Protein AF-A0A956DCP2-F1 (afdb_monomer_lite)

Radius of gyration: 38.64 Å; chains: 1; bounding box: 146×74×76 Å

pLDDT: mean 70.71, std 23.48, range [37.16, 98.81]

Foldseek 3Di:
DDDDDDDPPPPPDPDVVNVVVVVVVVVLLVVLQVQLVVLQVVLVVCVVVLVLVSSLVSLVSSCVSPVDLVSLQSSLVSCVSVLVLQVSLVSLVVSCVRVVPDPCNVVSVVSSVVSVVSVVVVVVVPPDDPDPDPDPPPPDDPDDDDDDDDDDDPPVLVVLVVVLVCVVVVVPPPPPVVPPPPPDDPPDDDPPVVVVVVVVVPPPPPPPPVVVVVSVVSVVVSVVVCVVVVPDDDPPDPPPPPPDDDDDDDDDDD

Structure (mmCIF, N/CA/C/O backbone):
data_AF-A0A956DCP2-F1
#
_entry.id   AF-A0A956DCP2-F1
#
loop_
_atom_site.group_PDB
_atom_site.id
_atom_site.type_symbol
_atom_site.label_atom_id
_atom_site.label_alt_id
_atom_site.label_comp_id
_atom_site.label_asym_id
_atom_site.label_entity_id
_atom_site.label_seq_id
_atom_site.pdbx_PDB_ins_code
_atom_site.Cartn_x
_atom_site.Cartn_y
_atom_site.Cartn_z
_atom_site.occupancy
_atom_site.B_iso_or_equiv
_atom_site.auth_seq_id
_atom_site.auth_comp_id
_atom_site.auth_asym_id
_atom_site.auth_atom_id
_atom_site.pdbx_PDB_model_num
ATOM 1 N N . MET A 1 1 ? -73.818 11.115 31.599 1.00 43.38 1 MET A N 1
ATOM 2 C CA . MET A 1 1 ? -73.212 9.948 30.924 1.00 43.38 1 MET A CA 1
ATOM 3 C C . MET A 1 1 ? -71.799 10.330 30.529 1.00 43.38 1 MET A C 1
ATOM 5 O O . MET A 1 1 ? -71.628 11.242 29.736 1.00 43.38 1 MET A O 1
ATOM 9 N N . VAL A 1 2 ? -70.821 9.724 31.197 1.00 41.09 2 VAL A N 1
ATOM 10 C CA . VAL A 1 2 ? -69.380 9.984 31.070 1.00 41.09 2 VAL A CA 1
ATOM 11 C C . VAL A 1 2 ? -68.849 9.124 29.921 1.00 41.09 2 VAL A C 1
ATOM 13 O O . VAL A 1 2 ? -69.057 7.915 29.946 1.00 41.09 2 VAL A O 1
ATOM 16 N N . ALA A 1 3 ? -68.209 9.725 28.916 1.00 47.22 3 ALA A N 1
ATOM 17 C CA . ALA A 1 3 ? -67.524 9.005 27.843 1.00 47.22 3 ALA A CA 1
ATOM 18 C C . ALA A 1 3 ? -66.013 9.228 27.991 1.00 47.22 3 ALA A C 1
ATOM 20 O O . ALA A 1 3 ? -65.504 10.330 27.798 1.00 47.22 3 ALA A O 1
ATOM 21 N N . THR A 1 4 ? -65.336 8.172 28.429 1.00 54.69 4 THR A N 1
ATOM 22 C CA . THR A 1 4 ? -63.934 8.137 28.848 1.00 54.69 4 THR A CA 1
ATOM 23 C C . THR A 1 4 ? -63.003 7.972 27.644 1.00 54.69 4 THR A C 1
ATOM 25 O O . THR A 1 4 ? -63.147 7.033 26.865 1.00 54.69 4 THR A O 1
ATOM 28 N N . LEU A 1 5 ? -62.027 8.877 27.530 1.00 53.38 5 LEU A N 1
ATOM 29 C CA . LEU A 1 5 ? -60.843 8.777 26.674 1.00 53.38 5 LEU A CA 1
ATOM 30 C C . LEU A 1 5 ? -60.008 7.536 27.038 1.00 53.38 5 LEU A C 1
ATOM 32 O O . LEU A 1 5 ? -59.552 7.418 28.173 1.00 53.38 5 LEU A O 1
ATOM 36 N N . LEU A 1 6 ? -59.732 6.665 26.066 1.00 51.03 6 LEU A N 1
ATOM 37 C CA . LEU A 1 6 ? -58.681 5.648 26.159 1.00 51.03 6 LEU A CA 1
ATOM 38 C C . LEU A 1 6 ? -57.593 5.978 25.136 1.00 51.03 6 LEU A C 1
ATOM 40 O O . LEU A 1 6 ? -57.681 5.634 23.960 1.00 51.03 6 LEU A O 1
ATOM 44 N N . ALA A 1 7 ? -56.573 6.693 25.609 1.00 55.09 7 ALA A N 1
ATOM 45 C CA . ALA A 1 7 ? -55.321 6.895 24.900 1.00 55.09 7 ALA A CA 1
ATOM 46 C C . ALA A 1 7 ? -54.522 5.583 24.928 1.00 55.09 7 ALA A C 1
ATOM 48 O O . ALA A 1 7 ? -54.056 5.142 25.979 1.00 55.09 7 ALA A O 1
ATOM 49 N N . PHE A 1 8 ? -54.392 4.943 23.769 1.00 54.03 8 PHE A N 1
ATOM 50 C CA . PHE A 1 8 ? -53.616 3.721 23.594 1.00 54.03 8 PHE A CA 1
ATOM 51 C C . PHE A 1 8 ? -52.140 4.093 23.377 1.00 54.03 8 PHE A C 1
ATOM 53 O O . PHE A 1 8 ? -51.671 4.232 22.249 1.00 54.03 8 PHE A O 1
ATOM 60 N N . CYS A 1 9 ? -51.406 4.317 24.469 1.00 50.06 9 CYS A N 1
ATOM 61 C CA . CYS A 1 9 ? -49.950 4.446 24.431 1.00 50.06 9 CYS A CA 1
ATOM 62 C C . CYS A 1 9 ? -49.331 3.058 24.222 1.00 50.06 9 CYS A C 1
ATOM 64 O O . CYS A 1 9 ? -49.138 2.308 25.179 1.00 50.06 9 CYS A O 1
ATOM 66 N N . VAL A 1 10 ? -49.000 2.713 22.975 1.00 56.91 10 VAL A N 1
ATOM 67 C CA . VAL A 1 10 ? -48.126 1.570 22.676 1.00 56.91 10 VAL A CA 1
ATOM 68 C C . VAL A 1 10 ? -46.714 1.939 23.127 1.00 56.91 10 VAL A C 1
ATOM 70 O O . VAL A 1 10 ? -45.929 2.520 22.382 1.00 56.91 10 VAL A O 1
ATOM 73 N N . LEU A 1 11 ? -46.397 1.635 24.385 1.00 56.88 11 LEU A N 1
ATOM 74 C CA . LEU A 1 11 ? -45.024 1.583 24.872 1.00 56.88 11 LEU A CA 1
ATOM 75 C C . LEU A 1 11 ? -44.324 0.440 24.131 1.00 56.88 11 LEU A C 1
ATOM 77 O O . LEU A 1 11 ? -44.416 -0.719 24.532 1.00 56.88 11 LEU A O 1
ATOM 81 N N . VAL A 1 12 ? -43.638 0.762 23.032 1.00 62.94 12 VAL A N 1
ATOM 82 C CA . VAL A 1 12 ? -42.639 -0.124 22.422 1.00 62.94 12 VAL A CA 1
ATOM 83 C C . VAL A 1 12 ? -41.507 -0.267 23.441 1.00 62.94 12 VAL A C 1
ATOM 85 O O . VAL A 1 12 ? -40.564 0.520 23.481 1.00 62.94 12 VAL A O 1
ATOM 88 N N . GLY A 1 13 ? -41.668 -1.219 24.358 1.00 60.03 13 GLY A N 1
ATOM 89 C CA . GLY A 1 13 ? -40.702 -1.528 25.398 1.00 60.03 13 GLY A CA 1
ATOM 90 C C . GLY A 1 13 ? -39.481 -2.190 24.782 1.00 60.03 13 GLY A C 1
ATOM 91 O O . GLY A 1 13 ? -39.461 -3.405 24.612 1.00 60.03 13 GLY A O 1
ATOM 92 N N . ILE A 1 14 ? -38.454 -1.400 24.459 1.00 67.81 14 ILE A N 1
ATOM 93 C CA . ILE A 1 14 ? -37.116 -1.938 24.198 1.00 67.81 14 ILE A CA 1
ATOM 94 C C . ILE A 1 14 ? -36.716 -2.703 25.459 1.00 67.81 14 ILE A C 1
ATOM 96 O O . ILE A 1 14 ? -36.575 -2.115 26.535 1.00 67.81 14 ILE A O 1
ATOM 100 N N . SER A 1 15 ? -36.583 -4.022 25.343 1.00 80.25 15 SER A N 1
ATOM 101 C CA . SER A 1 15 ? -36.273 -4.864 26.495 1.00 80.25 15 SER A CA 1
ATOM 102 C C . SER A 1 15 ? -34.905 -4.456 27.065 1.00 80.25 15 SER A C 1
ATOM 104 O O . SER A 1 15 ? -33.975 -4.213 26.290 1.00 80.25 15 SER A O 1
ATOM 106 N N . PRO A 1 16 ? -34.705 -4.408 28.397 1.00 82.75 16 PRO A N 1
ATOM 107 C CA . PRO A 1 16 ? -33.417 -4.031 28.995 1.00 82.75 16 PRO A CA 1
ATOM 108 C C . PRO A 1 16 ? -32.242 -4.892 28.486 1.00 82.75 16 PRO A C 1
ATOM 110 O O . PRO A 1 16 ? -31.120 -4.400 28.360 1.00 82.75 16 PRO A O 1
ATOM 113 N N . ALA A 1 17 ? -32.512 -6.140 28.084 1.00 78.62 17 ALA A N 1
ATOM 114 C CA . ALA A 1 17 ? -31.549 -7.026 27.430 1.00 78.62 17 ALA A CA 1
ATOM 115 C C . ALA A 1 17 ? -31.054 -6.510 26.059 1.00 78.62 17 ALA A C 1
ATOM 117 O O . ALA A 1 17 ? -29.872 -6.645 25.739 1.00 78.62 17 ALA A O 1
ATOM 118 N N . GLU A 1 18 ? -31.916 -5.887 25.250 1.00 81.00 18 GLU A N 1
ATOM 119 C CA . GLU A 1 18 ? -31.545 -5.297 23.955 1.00 81.00 18 GLU A CA 1
ATOM 120 C C . GLU A 1 18 ? -30.760 -3.997 24.140 1.00 81.00 18 GLU A C 1
ATOM 122 O O . GLU A 1 18 ? -29.766 -3.768 23.449 1.00 81.00 18 GLU A O 1
ATOM 127 N N . ALA A 1 19 ? -31.150 -3.175 25.121 1.00 81.31 19 ALA A N 1
ATOM 128 C CA . ALA A 1 19 ? -30.411 -1.970 25.485 1.00 81.31 19 ALA A CA 1
ATOM 129 C C . ALA A 1 19 ? -28.976 -2.305 25.938 1.00 81.31 19 ALA A C 1
ATOM 131 O O . ALA A 1 19 ? -28.025 -1.626 25.542 1.00 81.31 19 ALA A O 1
ATOM 132 N N . GLN A 1 20 ? -28.801 -3.385 26.706 1.00 82.88 20 GLN A N 1
ATOM 133 C CA . GLN A 1 20 ? -27.491 -3.855 27.156 1.00 82.88 20 GLN A CA 1
ATOM 134 C C . GLN A 1 20 ? -26.654 -4.452 26.011 1.00 82.88 20 GLN A C 1
ATOM 136 O O . GLN A 1 20 ? -25.465 -4.148 25.915 1.00 82.88 20 GLN A O 1
ATOM 141 N N . ARG A 1 21 ? -27.261 -5.225 25.092 1.00 86.12 21 ARG A N 1
ATOM 142 C CA . ARG A 1 21 ? -26.581 -5.731 23.880 1.00 86.12 21 ARG A CA 1
ATOM 143 C C . ARG A 1 21 ? -26.121 -4.602 22.9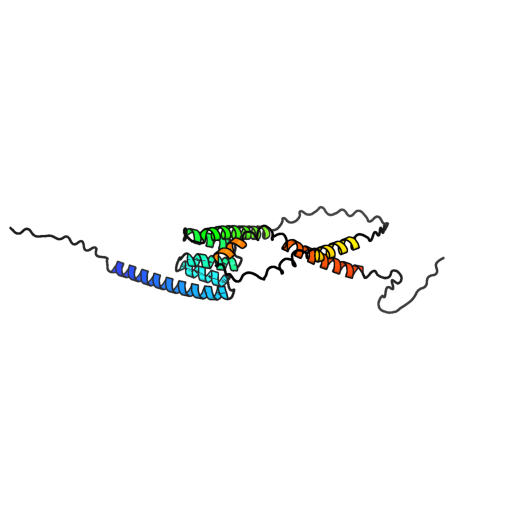58 1.00 86.12 21 ARG A C 1
ATOM 145 O O . ARG A 1 21 ? -24.970 -4.615 22.538 1.00 86.12 21 ARG A O 1
ATOM 152 N N . ARG A 1 22 ? -26.970 -3.598 22.695 1.00 88.25 22 ARG A N 1
ATOM 153 C CA . ARG A 1 22 ? -26.609 -2.425 21.875 1.00 88.25 22 ARG A CA 1
ATOM 154 C C . ARG A 1 22 ? -25.495 -1.595 22.509 1.00 88.25 22 ARG A C 1
ATOM 156 O O . ARG A 1 22 ? -24.597 -1.154 21.802 1.00 88.25 22 ARG A O 1
ATOM 163 N N . ARG A 1 23 ? -25.528 -1.388 23.833 1.00 89.56 23 ARG A N 1
ATOM 164 C CA . ARG A 1 23 ? -24.431 -0.715 24.552 1.00 89.56 23 ARG A CA 1
ATOM 165 C C . ARG A 1 23 ? -23.127 -1.496 24.429 1.00 89.56 23 ARG A C 1
ATOM 167 O O . ARG A 1 23 ? -22.129 -0.898 24.061 1.00 89.56 23 ARG A O 1
ATOM 174 N N . ARG A 1 24 ? -23.154 -2.814 24.657 1.00 89.94 24 ARG A N 1
ATOM 175 C CA . ARG A 1 24 ? -21.974 -3.677 24.515 1.00 89.94 24 ARG A CA 1
ATOM 176 C C . ARG A 1 24 ? -21.416 -3.656 23.091 1.00 89.94 24 ARG A C 1
ATOM 178 O O . ARG A 1 24 ? -20.216 -3.498 22.947 1.00 89.94 24 ARG A O 1
ATOM 185 N N . GLY A 1 25 ? -22.273 -3.751 22.072 1.00 89.31 25 GLY A N 1
ATOM 186 C CA . GLY A 1 25 ? -21.868 -3.656 20.666 1.00 89.31 25 GLY A CA 1
ATOM 187 C C . GLY A 1 25 ? -21.188 -2.325 20.342 1.00 89.31 25 GLY A C 1
ATOM 188 O O . GLY A 1 25 ? -20.100 -2.331 19.787 1.00 89.31 25 GLY A O 1
ATOM 189 N N . ARG A 1 26 ? -21.760 -1.197 20.787 1.00 91.06 26 ARG A N 1
ATOM 190 C CA . ARG A 1 26 ? -21.142 0.129 20.613 1.00 91.06 26 ARG A CA 1
ATOM 191 C C . ARG A 1 26 ? -19.807 0.260 21.352 1.00 91.06 26 ARG A C 1
ATOM 193 O O . ARG A 1 26 ? -18.886 0.868 20.831 1.00 91.06 26 ARG A O 1
ATOM 200 N N . THR A 1 27 ? -19.694 -0.301 22.557 1.00 91.25 27 THR A N 1
ATOM 201 C CA . THR A 1 27 ? -18.426 -0.321 23.303 1.00 91.25 27 THR A CA 1
ATOM 202 C C . THR A 1 27 ? -17.370 -1.170 22.598 1.00 91.25 27 THR A C 1
ATOM 204 O O . THR A 1 27 ? -16.216 -0.768 22.560 1.00 91.25 27 THR A O 1
ATOM 207 N N . THR A 1 28 ? -17.744 -2.324 22.036 1.00 92.00 28 THR A N 1
ATOM 208 C CA . THR A 1 28 ? -16.825 -3.154 21.245 1.00 92.00 28 THR A CA 1
ATOM 209 C C . THR A 1 28 ? -16.386 -2.430 19.977 1.00 92.00 28 THR A C 1
ATOM 211 O O . THR A 1 28 ? -15.190 -2.325 19.759 1.00 92.00 28 THR A O 1
ATOM 214 N N . GLN A 1 29 ? -17.324 -1.849 19.225 1.00 91.00 29 GLN A N 1
ATOM 215 C CA . GLN A 1 29 ? -17.027 -1.066 18.026 1.00 91.00 29 GLN A CA 1
ATOM 216 C C . GLN A 1 29 ? -16.055 0.085 18.325 1.00 91.00 29 GLN A C 1
ATOM 218 O O . GLN A 1 29 ? -15.005 0.170 17.708 1.00 91.00 29 GLN A O 1
ATOM 223 N N . SER A 1 30 ? -16.337 0.894 19.350 1.00 91.94 30 SER A N 1
ATOM 224 C CA . SER A 1 30 ? -15.442 1.982 19.772 1.00 91.94 30 SER A CA 1
ATOM 225 C C . SER A 1 30 ? -14.051 1.484 20.189 1.00 91.94 30 SER A C 1
ATOM 227 O O . SER A 1 30 ? -13.060 2.158 19.929 1.00 91.94 30 SER A O 1
ATOM 229 N N . ALA A 1 31 ? -13.949 0.308 20.818 1.00 95.88 31 ALA A N 1
ATOM 230 C CA . ALA A 1 31 ? -12.656 -0.274 21.172 1.00 95.88 31 ALA A CA 1
ATOM 231 C C . ALA A 1 31 ? -11.886 -0.793 19.943 1.00 95.88 31 ALA A C 1
ATOM 233 O O . ALA A 1 31 ? -10.656 -0.750 19.935 1.00 95.88 31 ALA A O 1
ATOM 234 N N . ASP A 1 32 ? -12.586 -1.299 18.928 1.00 96.81 32 ASP A N 1
ATOM 235 C CA . ASP A 1 32 ? -11.974 -1.770 17.685 1.00 96.81 32 ASP A CA 1
ATOM 236 C C . ASP A 1 32 ? -11.523 -0.590 16.806 1.00 96.81 32 ASP A C 1
ATOM 238 O O . ASP A 1 32 ? -10.386 -0.610 16.339 1.00 96.81 32 ASP A O 1
ATOM 242 N N . GLU A 1 33 ? -12.309 0.490 16.725 1.00 95.12 33 GLU A N 1
ATOM 243 C CA . GLU A 1 33 ? -11.926 1.773 16.104 1.00 95.12 33 GLU A CA 1
ATOM 244 C C . GLU A 1 33 ? -10.641 2.350 16.743 1.00 95.12 33 GLU A C 1
ATOM 246 O O . GLU A 1 33 ? -9.685 2.714 16.053 1.00 95.12 33 GLU A O 1
ATOM 251 N N . GLU A 1 34 ? -10.544 2.372 18.080 1.00 97.62 34 GLU A N 1
ATOM 252 C CA . GLU A 1 34 ? -9.341 2.848 18.789 1.00 97.62 34 GLU A CA 1
ATOM 253 C C . GLU A 1 34 ? -8.097 1.983 18.514 1.00 97.62 34 GLU A C 1
ATOM 255 O O . GLU A 1 34 ? -6.970 2.492 18.383 1.00 97.62 34 GLU A O 1
ATOM 260 N N . ARG A 1 35 ? -8.279 0.660 18.421 1.00 98.25 35 ARG A N 1
ATOM 261 C CA . ARG A 1 35 ? -7.202 -0.275 18.065 1.00 98.25 35 ARG A CA 1
ATOM 262 C C . ARG A 1 35 ? -6.768 -0.082 16.617 1.00 98.25 35 ARG A C 1
ATOM 264 O O . ARG A 1 35 ? -5.564 0.007 16.376 1.00 98.25 35 ARG A O 1
ATOM 271 N N . ALA A 1 36 ? -7.710 0.040 15.683 1.00 98.19 36 ALA A N 1
ATOM 272 C CA . ALA A 1 36 ? -7.435 0.311 14.277 1.00 98.19 36 ALA A CA 1
ATOM 273 C C . ALA A 1 36 ? -6.652 1.622 14.109 1.00 98.19 36 ALA A C 1
ATOM 275 O O . ALA A 1 36 ? -5.603 1.636 13.466 1.00 98.19 36 ALA A O 1
ATOM 276 N N . ALA A 1 37 ? -7.063 2.694 14.795 1.00 97.56 37 ALA A N 1
ATOM 277 C CA . ALA A 1 37 ? -6.359 3.978 14.787 1.00 97.56 37 ALA A CA 1
ATOM 278 C C . ALA A 1 37 ? -4.934 3.895 15.368 1.00 97.56 37 ALA A C 1
ATOM 280 O O . ALA A 1 37 ? -4.035 4.645 14.974 1.00 97.56 37 ALA A O 1
ATOM 281 N N . THR A 1 38 ? -4.697 2.997 16.324 1.00 98.56 38 THR A N 1
ATOM 282 C CA . THR A 1 38 ? -3.356 2.758 16.875 1.00 98.56 38 THR A CA 1
ATOM 283 C C . THR A 1 38 ? -2.473 2.011 15.881 1.00 98.56 38 THR A C 1
ATOM 285 O O . THR A 1 38 ? -1.374 2.483 15.591 1.00 98.56 38 THR A O 1
ATOM 288 N N . LEU A 1 39 ? -2.982 0.925 15.291 1.00 98.69 39 LEU A N 1
ATOM 289 C CA . LEU A 1 39 ? -2.291 0.163 14.247 1.00 98.69 39 LEU A CA 1
ATOM 290 C C . LEU A 1 39 ? -1.973 1.034 13.026 1.00 98.69 39 LEU A C 1
ATOM 292 O O . LEU A 1 39 ? -0.869 0.970 12.495 1.00 98.69 39 LEU A O 1
ATOM 296 N N . PHE A 1 40 ? -2.906 1.895 12.615 1.00 98.44 40 PHE A N 1
ATOM 297 C CA . PHE A 1 40 ? -2.706 2.835 11.516 1.00 98.44 40 PHE A CA 1
ATOM 298 C C . PHE A 1 40 ? -1.547 3.803 11.787 1.00 98.44 40 PHE A C 1
ATOM 300 O O . PHE A 1 40 ? -0.666 3.969 10.944 1.00 98.44 40 PHE A O 1
ATOM 307 N N . ARG A 1 41 ? -1.500 4.424 12.974 1.00 98.50 41 ARG A N 1
ATOM 308 C CA . ARG A 1 41 ? -0.410 5.348 13.342 1.00 98.50 41 ARG A CA 1
ATOM 309 C C . ARG A 1 41 ? 0.951 4.657 13.357 1.00 98.50 41 ARG A C 1
ATOM 311 O O . ARG A 1 41 ? 1.929 5.242 12.895 1.00 98.50 41 ARG A O 1
ATOM 318 N N . GLU A 1 42 ? 1.008 3.431 13.865 1.00 98.62 42 GLU A N 1
ATOM 319 C CA . GLU A 1 42 ? 2.223 2.615 13.849 1.00 98.62 42 GLU A CA 1
ATOM 320 C C . GLU A 1 42 ? 2.644 2.272 12.414 1.00 98.62 42 GLU A C 1
ATOM 322 O O . GLU A 1 42 ? 3.800 2.484 12.045 1.00 98.62 42 GLU A O 1
ATOM 327 N N . ALA A 1 43 ? 1.697 1.852 11.570 1.00 98.56 43 ALA A N 1
ATOM 328 C CA . ALA A 1 43 ? 1.947 1.557 10.163 1.00 98.56 43 ALA A CA 1
ATOM 329 C C . ALA A 1 43 ? 2.483 2.771 9.395 1.00 98.56 43 ALA A C 1
ATOM 331 O O . ALA A 1 43 ? 3.405 2.631 8.599 1.00 98.56 43 ALA A O 1
ATOM 332 N N . VAL A 1 44 ? 1.960 3.973 9.660 1.00 97.75 44 VAL A N 1
ATOM 333 C CA . VAL A 1 44 ? 2.482 5.222 9.080 1.00 97.75 44 VAL A CA 1
ATOM 334 C C . VAL A 1 44 ? 3.931 5.468 9.506 1.00 97.75 44 VAL A C 1
ATOM 336 O O . VAL A 1 44 ? 4.736 5.923 8.693 1.00 97.75 44 VAL A O 1
ATOM 339 N N . GLY A 1 45 ? 4.282 5.166 10.759 1.00 98.31 45 GLY A N 1
ATOM 340 C CA . GLY A 1 45 ? 5.662 5.226 11.240 1.00 98.31 45 GLY A CA 1
ATOM 341 C C . GLY A 1 45 ? 6.581 4.263 10.484 1.00 98.31 45 GLY A C 1
ATOM 342 O O . GLY A 1 45 ? 7.606 4.687 9.959 1.00 98.31 45 GLY A O 1
ATOM 343 N N . LEU A 1 46 ? 6.176 2.997 10.366 1.00 98.50 46 LEU A N 1
ATOM 344 C CA . LEU A 1 46 ? 6.922 1.966 9.635 1.00 98.50 46 LEU A CA 1
ATOM 345 C C . LEU A 1 46 ? 7.079 2.302 8.151 1.00 98.50 46 LEU A C 1
ATOM 347 O O . LEU A 1 46 ? 8.182 2.236 7.619 1.00 98.50 46 LEU A O 1
ATOM 351 N N . PHE A 1 47 ? 6.004 2.753 7.504 1.00 98.06 47 PHE A N 1
ATOM 352 C CA . PHE A 1 47 ? 6.029 3.161 6.103 1.00 98.06 47 PHE A CA 1
ATOM 353 C C . PHE A 1 47 ? 7.044 4.287 5.867 1.00 98.06 47 PHE A C 1
ATOM 355 O O . PHE A 1 47 ? 7.813 4.246 4.913 1.00 98.06 47 PHE A O 1
ATOM 362 N N . ARG A 1 48 ? 7.097 5.285 6.759 1.00 97.69 48 ARG A N 1
ATOM 363 C CA . ARG A 1 48 ? 8.083 6.379 6.678 1.00 97.69 48 ARG A CA 1
ATOM 364 C C . ARG A 1 48 ? 9.523 5.907 6.866 1.00 97.69 48 ARG A C 1
ATOM 366 O O . ARG A 1 48 ? 10.427 6.545 6.339 1.00 97.69 48 ARG A O 1
ATOM 373 N N . ASN A 1 49 ? 9.722 4.817 7.599 1.00 98.19 49 ASN A N 1
ATOM 374 C CA . ASN A 1 49 ? 11.032 4.213 7.824 1.00 98.19 49 ASN A CA 1
ATOM 375 C C . ASN A 1 49 ? 11.440 3.231 6.712 1.00 98.19 49 ASN A C 1
ATOM 377 O O . ASN A 1 49 ? 12.560 2.733 6.740 1.00 98.19 49 ASN A O 1
ATOM 381 N N . GLY A 1 50 ? 10.561 2.968 5.738 1.00 97.94 50 GLY A N 1
ATOM 382 C CA . GLY A 1 50 ? 10.806 2.031 4.640 1.00 97.94 50 GLY A CA 1
ATOM 383 C C . GLY A 1 50 ? 10.397 0.583 4.926 1.00 97.94 50 GLY A C 1
ATOM 384 O O . GLY A 1 50 ? 10.537 -0.257 4.046 1.00 97.94 50 GLY A O 1
ATOM 385 N N . ASP A 1 51 ? 9.848 0.282 6.109 1.00 98.50 51 ASP A N 1
ATOM 386 C CA . ASP A 1 51 ? 9.360 -1.057 6.472 1.00 98.50 51 ASP A CA 1
ATOM 387 C C . ASP A 1 51 ? 7.950 -1.296 5.901 1.00 98.50 51 ASP A C 1
ATOM 389 O O . ASP A 1 51 ? 6.949 -1.390 6.625 1.00 98.50 51 ASP A O 1
ATOM 393 N N . PHE A 1 52 ? 7.855 -1.344 4.573 1.00 98.50 52 PHE A N 1
ATOM 394 C CA . PHE A 1 52 ? 6.591 -1.368 3.837 1.00 98.50 52 PHE A CA 1
ATOM 395 C C . PHE A 1 52 ? 5.776 -2.645 4.074 1.00 98.50 52 PHE A C 1
ATOM 397 O O . PHE A 1 52 ? 4.557 -2.578 4.230 1.00 98.50 52 PHE A O 1
ATOM 404 N N . GLU A 1 53 ? 6.424 -3.804 4.170 1.00 98.31 53 GLU A N 1
ATOM 405 C CA . GLU A 1 53 ? 5.776 -5.097 4.395 1.00 98.31 53 GLU A CA 1
ATOM 406 C C . GLU A 1 53 ? 5.098 -5.146 5.767 1.00 98.31 53 GLU A C 1
ATOM 408 O O . GLU A 1 53 ? 3.943 -5.570 5.892 1.00 98.31 53 GLU A O 1
ATOM 413 N N . THR A 1 54 ? 5.796 -4.669 6.801 1.00 98.62 54 THR A N 1
ATOM 414 C CA . THR A 1 54 ? 5.255 -4.609 8.163 1.00 98.62 54 THR A CA 1
ATOM 415 C C . THR A 1 54 ? 4.144 -3.565 8.248 1.00 98.62 54 THR A C 1
ATOM 417 O O . THR A 1 54 ? 3.092 -3.840 8.831 1.00 98.62 54 THR A O 1
ATOM 420 N N . ALA A 1 55 ? 4.312 -2.407 7.599 1.00 98.81 55 ALA A N 1
ATOM 421 C CA . ALA A 1 55 ? 3.256 -1.404 7.488 1.00 98.81 55 ALA A CA 1
ATOM 422 C C . ALA A 1 55 ? 1.992 -1.980 6.826 1.00 98.81 55 ALA A C 1
ATOM 424 O O . ALA A 1 55 ? 0.895 -1.831 7.367 1.00 98.81 55 ALA A O 1
ATOM 425 N N . ALA A 1 56 ? 2.132 -2.707 5.712 1.00 98.75 56 ALA A N 1
ATOM 426 C CA . ALA A 1 56 ? 1.021 -3.370 5.033 1.00 98.75 56 ALA A CA 1
ATOM 427 C C . ALA A 1 56 ? 0.327 -4.403 5.941 1.00 98.75 56 ALA A C 1
ATOM 429 O O . ALA A 1 56 ? -0.900 -4.498 5.965 1.00 98.75 56 ALA A O 1
ATOM 430 N N . ALA A 1 57 ? 1.085 -5.167 6.732 1.00 98.62 57 ALA A N 1
ATOM 431 C CA . ALA A 1 57 ? 0.507 -6.118 7.679 1.00 98.62 57 ALA A CA 1
ATOM 432 C C . ALA A 1 57 ? -0.329 -5.428 8.772 1.00 98.62 57 ALA A C 1
ATOM 434 O O . ALA A 1 57 ? -1.421 -5.904 9.092 1.00 98.62 57 ALA A O 1
ATOM 435 N N . LEU A 1 58 ? 0.148 -4.307 9.323 1.00 98.75 58 LEU A N 1
ATOM 436 C CA . LEU A 1 58 ? -0.600 -3.530 10.316 1.00 98.75 58 LEU A CA 1
ATOM 437 C C . LEU A 1 58 ? -1.835 -2.856 9.713 1.00 98.75 58 LEU A C 1
ATOM 439 O O . LEU A 1 58 ? -2.894 -2.890 10.333 1.00 98.75 58 LEU A O 1
ATOM 443 N N . LEU A 1 59 ? -1.730 -2.309 8.500 1.00 98.81 59 LEU A N 1
ATOM 444 C CA . LEU A 1 59 ? -2.856 -1.696 7.788 1.00 98.81 59 LEU A CA 1
ATOM 445 C C . LEU A 1 59 ? -3.963 -2.703 7.484 1.00 98.81 59 LEU A C 1
ATOM 447 O O . LEU A 1 59 ? -5.134 -2.384 7.656 1.00 98.81 59 LEU A O 1
ATOM 451 N N . ARG A 1 60 ? -3.604 -3.938 7.115 1.00 98.69 60 ARG A N 1
ATOM 452 C CA . ARG A 1 60 ? -4.579 -5.021 6.934 1.00 98.69 60 ARG A CA 1
ATOM 453 C C . ARG A 1 60 ? -5.329 -5.317 8.232 1.00 98.69 60 ARG A C 1
ATOM 455 O O . ARG A 1 60 ? -6.549 -5.334 8.231 1.00 98.69 60 ARG A O 1
ATOM 462 N N . ARG A 1 61 ? -4.612 -5.450 9.354 1.00 98.69 61 ARG A N 1
ATOM 463 C CA . ARG A 1 61 ? -5.237 -5.656 10.674 1.00 98.69 61 ARG A CA 1
ATOM 464 C C . ARG A 1 61 ? -6.103 -4.475 11.105 1.00 98.69 61 ARG A C 1
ATOM 466 O O . ARG A 1 61 ? -7.129 -4.689 11.735 1.00 98.69 61 ARG A O 1
ATOM 473 N N . ALA A 1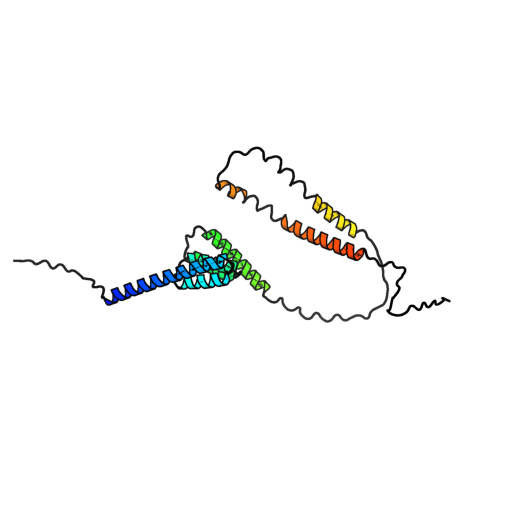 62 ? -5.683 -3.248 10.801 1.00 98.62 62 ALA A N 1
ATOM 474 C CA . ALA A 1 62 ? -6.477 -2.057 11.074 1.00 98.62 62 ALA A CA 1
ATOM 475 C C . ALA A 1 62 ? -7.792 -2.097 10.285 1.00 98.62 62 ALA A C 1
ATOM 477 O O . ALA A 1 62 ? -8.847 -1.928 10.878 1.00 98.62 62 ALA A O 1
ATOM 478 N N . HIS A 1 63 ? -7.727 -2.413 8.990 1.00 98.44 63 HIS A N 1
ATOM 479 C CA . HIS A 1 63 ? -8.904 -2.559 8.136 1.00 98.44 63 HIS A CA 1
ATOM 480 C C . HIS A 1 63 ? -9.822 -3.715 8.574 1.00 98.44 63 HIS A C 1
ATOM 482 O O . HIS A 1 63 ? -11.039 -3.597 8.511 1.00 98.44 63 HIS A O 1
ATOM 488 N N . ASP A 1 64 ? -9.262 -4.833 9.042 1.00 98.06 64 ASP A N 1
ATOM 489 C CA . ASP A 1 64 ? -10.053 -5.965 9.547 1.00 98.06 64 ASP A CA 1
ATOM 490 C C . ASP A 1 64 ? -10.849 -5.607 10.820 1.00 98.06 64 ASP A C 1
ATOM 492 O O . ASP A 1 64 ? -11.875 -6.228 11.102 1.00 98.06 64 ASP A O 1
ATOM 496 N N . LEU A 1 65 ? -10.371 -4.628 11.599 1.00 97.81 65 LEU A N 1
ATOM 497 C CA . LEU A 1 65 ? -11.052 -4.105 12.789 1.00 97.81 65 LEU A CA 1
ATOM 498 C C . LEU A 1 65 ? -12.044 -2.988 12.447 1.00 97.81 65 LEU A C 1
ATOM 500 O O . LEU A 1 65 ? -13.114 -2.925 13.048 1.00 97.81 65 LEU A O 1
ATOM 504 N N . ASP A 1 66 ? -11.677 -2.126 11.503 1.00 97.25 66 ASP A N 1
ATOM 505 C CA . ASP A 1 66 ? -12.439 -0.953 11.088 1.00 97.25 66 ASP A CA 1
ATOM 506 C C . ASP A 1 66 ? -12.377 -0.811 9.551 1.00 97.25 66 ASP A C 1
ATOM 508 O O . ASP A 1 66 ? -11.381 -0.307 9.029 1.00 97.25 66 ASP A O 1
ATOM 512 N N . PRO A 1 67 ? -13.371 -1.321 8.797 1.00 96.69 67 PRO A N 1
ATOM 513 C CA . PRO A 1 67 ? -13.333 -1.396 7.329 1.00 96.69 67 PRO A CA 1
ATOM 514 C C . PRO A 1 67 ? -13.552 -0.050 6.613 1.00 96.69 67 PRO A C 1
ATOM 516 O O . PRO A 1 67 ? -14.516 0.133 5.872 1.00 96.69 67 PRO A O 1
ATOM 519 N N . GLU A 1 68 ? -12.661 0.912 6.837 1.00 95.69 68 GLU A N 1
ATOM 520 C CA . GLU A 1 68 ? -12.728 2.237 6.216 1.00 95.69 68 GLU A CA 1
ATOM 521 C C . GLU A 1 68 ? -11.943 2.296 4.885 1.00 95.69 68 GLU A C 1
ATOM 523 O O . GLU A 1 68 ? -10.793 1.834 4.826 1.00 95.69 68 GLU A O 1
ATOM 528 N N . PRO A 1 69 ? -12.469 2.950 3.826 1.00 97.31 69 PRO A N 1
ATOM 529 C CA . PRO A 1 69 ? -11.809 3.019 2.514 1.00 97.31 69 PRO A CA 1
ATOM 530 C C . PRO A 1 69 ? -10.394 3.610 2.566 1.00 97.31 69 PRO A C 1
ATOM 532 O O . PRO A 1 69 ? -9.492 3.194 1.835 1.00 97.31 69 PRO A O 1
ATOM 535 N N . VAL A 1 70 ? -10.157 4.560 3.476 1.00 95.88 70 VAL A N 1
ATOM 536 C CA . VAL A 1 70 ? -8.834 5.171 3.669 1.00 95.88 70 VAL A CA 1
ATOM 537 C C . VAL A 1 70 ? -7.775 4.144 4.089 1.00 95.88 70 VAL A C 1
ATOM 539 O O . VAL A 1 70 ? -6.602 4.285 3.734 1.00 95.88 70 VAL A O 1
ATOM 542 N N . LEU A 1 71 ? -8.156 3.087 4.813 1.00 98.19 71 LEU A N 1
ATOM 543 C CA . LEU A 1 71 ? -7.236 2.024 5.214 1.00 98.19 71 LEU A CA 1
ATOM 544 C C . LEU A 1 71 ? -6.889 1.114 4.033 1.00 98.19 71 LEU A C 1
ATOM 546 O O . LEU A 1 71 ? -5.729 0.715 3.920 1.00 98.19 71 LEU A O 1
ATOM 550 N N . LEU A 1 72 ? -7.827 0.868 3.109 1.00 98.31 72 LEU A N 1
ATOM 551 C CA . LEU A 1 72 ? -7.546 0.167 1.849 1.00 98.31 72 LEU A CA 1
ATOM 552 C C . LEU A 1 72 ? -6.564 0.947 0.979 1.00 98.31 72 LEU A C 1
ATOM 554 O O . LEU A 1 72 ? -5.583 0.375 0.508 1.00 98.31 72 LEU A O 1
ATOM 558 N N . PHE A 1 73 ? -6.774 2.254 0.817 1.00 98.38 73 PHE A N 1
ATOM 559 C CA . PHE A 1 73 ? -5.865 3.099 0.045 1.00 98.38 73 PHE A CA 1
ATOM 560 C C . PHE A 1 73 ? -4.436 3.065 0.609 1.00 98.38 73 PHE A C 1
ATOM 562 O O . PHE A 1 73 ? -3.467 2.842 -0.117 1.00 98.38 73 PHE A O 1
ATOM 569 N N . ASN A 1 74 ? -4.288 3.231 1.927 1.00 98.25 74 ASN A N 1
ATOM 570 C CA . ASN A 1 74 ? -2.972 3.180 2.566 1.00 98.25 74 ASN A CA 1
ATOM 571 C C . ASN A 1 74 ? -2.346 1.778 2.502 1.00 98.25 74 ASN A C 1
ATOM 573 O O . ASN A 1 74 ? -1.136 1.665 2.296 1.00 98.25 74 ASN A O 1
ATOM 577 N N . LEU A 1 75 ? -3.144 0.713 2.643 1.00 98.81 75 LEU A N 1
ATOM 578 C CA . LEU A 1 75 ? -2.681 -0.664 2.460 1.00 98.81 75 LEU A CA 1
ATOM 579 C C . LEU A 1 75 ? -2.145 -0.877 1.041 1.00 98.81 75 LEU A C 1
ATOM 581 O O . LEU A 1 75 ? -1.049 -1.410 0.885 1.00 98.81 75 LEU A O 1
ATOM 585 N N . ALA A 1 76 ? -2.876 -0.426 0.021 1.00 98.69 76 ALA A N 1
ATOM 586 C CA . ALA A 1 76 ? -2.459 -0.529 -1.373 1.00 98.69 76 ALA A CA 1
ATOM 587 C C . ALA A 1 76 ? -1.130 0.201 -1.624 1.00 98.69 76 ALA A C 1
ATOM 589 O O . ALA A 1 76 ? -0.227 -0.376 -2.227 1.00 98.69 76 ALA A O 1
ATOM 590 N N . ARG A 1 77 ? -0.950 1.403 -1.060 1.00 98.69 77 ARG A N 1
ATOM 591 C CA . ARG A 1 77 ? 0.326 2.139 -1.114 1.00 98.69 77 ARG A CA 1
ATOM 592 C C . ARG A 1 77 ? 1.492 1.387 -0.473 1.00 98.69 77 ARG A C 1
ATOM 594 O O . ARG A 1 77 ? 2.600 1.412 -0.998 1.00 98.69 77 ARG A O 1
ATOM 601 N N . ALA 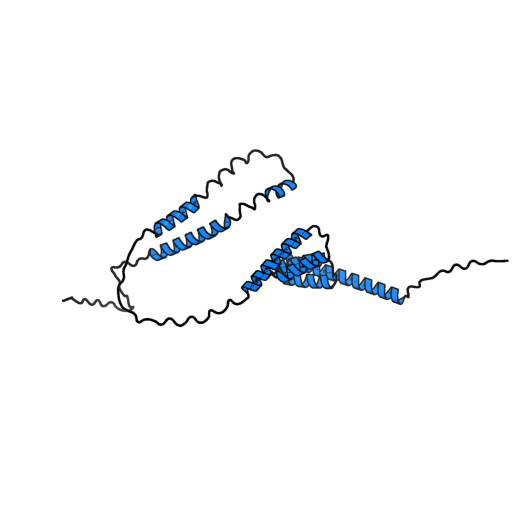A 1 78 ? 1.267 0.730 0.665 1.00 98.75 78 ALA A N 1
ATOM 602 C CA . ALA A 1 78 ? 2.291 -0.084 1.325 1.00 98.75 78 ALA A CA 1
ATOM 603 C C . ALA A 1 78 ? 2.645 -1.347 0.518 1.00 98.75 78 ALA A C 1
ATOM 605 O O . ALA A 1 78 ? 3.811 -1.731 0.443 1.00 98.75 78 ALA A O 1
ATOM 606 N N . LEU A 1 79 ? 1.658 -1.968 -0.133 1.00 98.75 79 LEU A N 1
ATOM 607 C CA . LEU A 1 79 ? 1.873 -3.107 -1.033 1.00 98.75 79 LEU A CA 1
ATOM 608 C C . LEU A 1 79 ? 2.651 -2.699 -2.289 1.00 98.75 79 LEU A C 1
ATOM 610 O O . LEU A 1 79 ? 3.588 -3.384 -2.685 1.00 98.75 79 LEU A O 1
ATOM 614 N N . GLU A 1 80 ? 2.310 -1.555 -2.874 1.00 98.50 80 GLU A N 1
ATOM 615 C CA . GLU A 1 80 ? 3.026 -0.980 -4.012 1.00 98.50 80 GLU A CA 1
ATOM 616 C C . GLU A 1 80 ? 4.494 -0.703 -3.663 1.00 98.50 80 GLU A C 1
ATOM 618 O O . GLU A 1 80 ? 5.392 -1.134 -4.383 1.00 98.50 80 GLU A O 1
ATOM 623 N N . ALA A 1 81 ? 4.750 -0.059 -2.521 1.00 98.25 81 ALA A N 1
ATOM 624 C CA . ALA A 1 81 ? 6.105 0.251 -2.068 1.00 98.25 81 ALA A CA 1
ATOM 625 C C . ALA A 1 81 ? 6.954 -1.001 -1.757 1.00 98.25 81 ALA A C 1
ATOM 627 O O . ALA A 1 81 ? 8.179 -0.941 -1.833 1.00 98.25 81 ALA A O 1
ATOM 628 N N . SER A 1 82 ? 6.314 -2.138 -1.457 1.00 97.81 82 SER A N 1
ATOM 629 C CA . SER A 1 82 ? 6.963 -3.450 -1.272 1.00 97.81 82 SER A CA 1
ATOM 630 C C . SER A 1 82 ? 7.020 -4.295 -2.558 1.00 97.81 82 SER A C 1
ATOM 632 O O . SER A 1 82 ? 7.282 -5.493 -2.497 1.00 97.81 82 SER A O 1
ATOM 634 N N . ASN A 1 83 ? 6.784 -3.698 -3.736 1.00 97.62 83 ASN A N 1
ATOM 635 C CA . ASN A 1 83 ? 6.760 -4.366 -5.050 1.00 97.62 83 ASN A CA 1
ATOM 636 C C . ASN A 1 83 ? 5.730 -5.504 -5.173 1.00 97.62 83 ASN A C 1
ATOM 638 O O . ASN A 1 83 ? 5.829 -6.359 -6.049 1.00 97.62 83 ASN A O 1
ATOM 642 N N . ARG A 1 84 ? 4.697 -5.528 -4.327 1.00 98.31 84 ARG A N 1
ATOM 643 C CA . ARG A 1 84 ? 3.604 -6.511 -4.400 1.00 98.31 84 ARG A CA 1
ATOM 644 C C . ARG A 1 84 ? 2.527 -6.015 -5.357 1.00 98.31 84 ARG A C 1
ATOM 646 O O . ARG A 1 84 ? 1.390 -5.764 -4.954 1.00 98.31 84 ARG A O 1
ATOM 653 N N . HIS A 1 85 ? 2.899 -5.829 -6.623 1.00 98.56 85 HIS A N 1
ATOM 654 C CA . HIS A 1 85 ? 2.097 -5.089 -7.601 1.00 98.56 85 HIS A CA 1
ATOM 655 C C . HIS A 1 85 ? 0.698 -5.679 -7.822 1.00 98.56 85 HIS A C 1
ATOM 657 O O . HIS A 1 85 ? -0.273 -4.923 -7.855 1.00 98.56 85 HIS A O 1
ATOM 663 N N . ALA A 1 86 ? 0.576 -7.009 -7.897 1.00 98.44 86 ALA A N 1
ATOM 664 C CA . ALA A 1 86 ? -0.717 -7.681 -8.049 1.00 98.44 86 ALA A CA 1
ATOM 665 C C . ALA A 1 86 ? -1.668 -7.356 -6.883 1.00 98.44 86 ALA A C 1
ATOM 667 O O . ALA A 1 86 ? -2.778 -6.867 -7.081 1.00 98.44 86 ALA A O 1
ATOM 668 N N . GLU A 1 87 ? -1.199 -7.542 -5.646 1.00 98.50 87 GLU A N 1
ATOM 669 C CA . GLU A 1 87 ? -2.006 -7.287 -4.448 1.00 98.50 87 GLU A CA 1
ATOM 670 C C . GLU A 1 87 ? -2.320 -5.799 -4.258 1.00 98.50 87 GLU A C 1
ATOM 672 O O . GLU A 1 87 ? -3.395 -5.449 -3.761 1.00 98.50 87 GLU A O 1
ATOM 677 N N . ALA A 1 88 ? -1.396 -4.916 -4.644 1.00 98.81 88 ALA A N 1
ATOM 678 C CA . ALA A 1 88 ? -1.623 -3.477 -4.638 1.00 98.81 88 ALA A CA 1
ATOM 679 C C . ALA A 1 88 ? -2.761 -3.100 -5.597 1.00 98.81 88 ALA A C 1
ATOM 681 O O . ALA A 1 88 ? -3.688 -2.399 -5.188 1.00 98.81 88 ALA A O 1
ATOM 682 N N . ALA A 1 89 ? -2.742 -3.617 -6.832 1.00 98.81 89 ALA A N 1
ATOM 683 C CA . ALA A 1 89 ? -3.784 -3.372 -7.826 1.00 98.81 89 ALA A CA 1
ATOM 684 C C . ALA A 1 89 ? -5.167 -3.833 -7.340 1.00 98.81 89 ALA A C 1
ATOM 686 O O . ALA A 1 89 ? -6.138 -3.080 -7.431 1.00 98.81 89 ALA A O 1
ATOM 687 N N . ASP A 1 90 ? -5.254 -5.034 -6.768 1.00 98.75 90 ASP A N 1
ATOM 688 C CA . ASP A 1 90 ? -6.513 -5.570 -6.238 1.00 98.75 90 ASP A CA 1
ATOM 689 C C . ASP A 1 90 ? -7.018 -4.782 -5.024 1.00 98.75 90 ASP A C 1
ATOM 691 O O . ASP A 1 90 ? -8.221 -4.627 -4.811 1.00 98.75 90 ASP A O 1
ATOM 695 N N . THR A 1 91 ? -6.109 -4.250 -4.209 1.00 98.81 91 THR A N 1
ATOM 696 C CA . THR A 1 91 ? -6.480 -3.435 -3.046 1.00 98.81 91 THR A CA 1
ATOM 697 C C . THR A 1 91 ? -6.947 -2.038 -3.455 1.00 98.81 91 THR A C 1
ATOM 699 O O . THR A 1 91 ? -7.944 -1.564 -2.914 1.00 98.81 91 THR A O 1
ATOM 702 N N . TYR A 1 92 ? -6.308 -1.407 -4.444 1.00 98.75 92 TYR A N 1
ATOM 703 C CA . TYR A 1 92 ? -6.806 -0.156 -5.024 1.00 98.75 92 TYR A CA 1
ATOM 704 C C . TYR A 1 92 ? -8.161 -0.335 -5.717 1.00 98.75 92 TYR A C 1
ATOM 706 O O . TYR A 1 92 ? -9.008 0.548 -5.617 1.00 98.75 92 TYR A O 1
ATOM 714 N N . ALA A 1 93 ? -8.399 -1.472 -6.382 1.00 98.62 93 ALA A N 1
ATOM 715 C CA . ALA A 1 93 ? -9.700 -1.763 -6.980 1.00 98.62 93 ALA A CA 1
ATOM 716 C C . ALA A 1 93 ? -10.809 -1.794 -5.914 1.00 98.62 93 ALA A C 1
ATOM 718 O O . ALA A 1 93 ? -11.809 -1.099 -6.062 1.00 98.62 93 ALA A O 1
ATOM 719 N N . ARG A 1 94 ? -10.575 -2.486 -4.789 1.00 98.50 94 ARG A N 1
ATOM 720 C CA . ARG A 1 94 ? -11.505 -2.489 -3.644 1.00 98.50 94 ARG A CA 1
ATOM 721 C C . ARG A 1 94 ? -11.727 -1.096 -3.052 1.00 98.50 94 ARG A C 1
ATOM 723 O O . ARG A 1 94 ? -12.853 -0.753 -2.720 1.00 98.50 94 ARG A O 1
ATOM 730 N N . TYR A 1 95 ? -10.682 -0.269 -2.964 1.00 98.38 95 TYR A N 1
ATOM 731 C CA . TYR A 1 95 ? -10.837 1.129 -2.549 1.00 98.38 95 TYR A CA 1
ATOM 732 C C . TYR A 1 95 ? -11.811 1.895 -3.461 1.00 98.38 95 TYR A C 1
ATOM 734 O O . TYR A 1 95 ? -12.654 2.630 -2.957 1.00 98.38 95 TYR A O 1
ATOM 742 N N . LEU A 1 96 ? -11.737 1.708 -4.783 1.00 98.25 96 LEU A N 1
ATOM 743 C CA . LEU A 1 96 ? -12.658 2.359 -5.722 1.00 98.25 96 LEU A CA 1
ATOM 744 C C . LEU A 1 96 ? -14.080 1.790 -5.675 1.00 98.25 96 LEU A C 1
ATOM 746 O O . LEU A 1 96 ? -15.023 2.529 -5.960 1.00 98.25 96 LEU A O 1
ATOM 750 N N . ASP A 1 97 ? -14.237 0.516 -5.313 1.00 98.06 97 ASP A N 1
ATOM 751 C CA . ASP A 1 97 ? -15.550 -0.090 -5.081 1.00 98.06 97 ASP A CA 1
ATOM 752 C C . ASP A 1 97 ? -16.227 0.520 -3.841 1.00 98.06 97 ASP A C 1
ATOM 754 O O . ASP A 1 97 ? -17.412 0.862 -3.889 1.00 98.06 97 ASP A O 1
ATOM 758 N N . ASP A 1 98 ? -15.466 0.733 -2.762 1.00 96.62 98 ASP A N 1
ATOM 759 C CA . ASP A 1 98 ? -15.974 1.308 -1.509 1.00 96.62 98 ASP A CA 1
ATOM 760 C C . ASP A 1 98 ? -16.105 2.845 -1.565 1.00 96.62 98 ASP A C 1
ATOM 762 O O . ASP A 1 98 ? -16.946 3.436 -0.881 1.00 96.62 98 ASP A O 1
ATOM 766 N N . ALA A 1 99 ? -15.310 3.510 -2.410 1.00 96.44 99 ALA A N 1
ATOM 767 C CA . ALA A 1 99 ? -15.321 4.955 -2.633 1.00 96.44 99 ALA A CA 1
ATOM 768 C C . ALA A 1 99 ? -15.543 5.310 -4.123 1.00 96.44 99 ALA A C 1
ATOM 770 O O . ALA A 1 99 ? -14.675 5.910 -4.765 1.00 96.44 99 ALA A O 1
ATOM 771 N N . PRO A 1 100 ? -16.735 5.039 -4.694 1.00 95.19 100 PRO A N 1
ATOM 772 C CA . PRO A 1 100 ? -16.992 5.207 -6.131 1.00 95.19 100 PRO A CA 1
ATOM 773 C C . PRO A 1 100 ? -16.939 6.664 -6.617 1.00 95.19 100 PRO A C 1
ATOM 775 O O . PRO A 1 100 ? -16.805 6.909 -7.813 1.00 95.19 100 PRO A O 1
ATOM 778 N N . ASN A 1 101 ? -17.035 7.631 -5.699 1.00 94.94 101 ASN A N 1
ATOM 779 C CA . ASN A 1 101 ? -16.965 9.067 -5.985 1.00 94.94 101 ASN A CA 1
ATOM 780 C C . ASN A 1 101 ? -15.630 9.694 -5.544 1.00 94.94 101 ASN A C 1
ATOM 782 O O . ASN A 1 101 ? -15.576 10.903 -5.321 1.00 94.94 101 ASN A O 1
ATOM 786 N N . ALA A 1 102 ? -14.579 8.889 -5.355 1.00 94.44 102 ALA A N 1
ATOM 787 C CA . ALA A 1 102 ? -13.251 9.393 -5.027 1.00 94.44 102 ALA A CA 1
ATOM 788 C C . ALA A 1 102 ? -12.765 10.386 -6.100 1.00 94.44 102 ALA A C 1
ATOM 790 O O . ALA A 1 102 ? -12.855 10.116 -7.300 1.00 94.44 102 ALA A O 1
ATOM 791 N N . GLU A 1 103 ? -12.258 11.544 -5.674 1.00 95.62 103 GLU A N 1
ATOM 792 C CA . GLU A 1 103 ? -11.807 12.616 -6.577 1.00 95.62 103 GLU A CA 1
ATOM 793 C C . GLU A 1 103 ? -10.647 12.159 -7.476 1.00 95.62 103 GLU A C 1
ATOM 795 O O . GLU A 1 103 ? -10.533 12.563 -8.632 1.00 95.62 103 GLU A O 1
ATOM 800 N N . ASP A 1 104 ? -9.824 11.248 -6.965 1.00 92.50 104 ASP A N 1
ATOM 801 C CA . ASP A 1 104 ? -8.663 10.664 -7.624 1.00 92.50 104 ASP A CA 1
ATOM 802 C C . ASP A 1 104 ? -8.978 9.387 -8.425 1.00 92.50 104 ASP A C 1
ATOM 804 O O . ASP A 1 104 ? -8.062 8.769 -8.970 1.00 92.50 104 ASP A O 1
ATOM 808 N N . ARG A 1 105 ? -10.256 9.001 -8.575 1.00 97.06 105 ARG A N 1
ATOM 809 C CA . ARG A 1 105 ? -10.677 7.735 -9.211 1.00 97.06 105 ARG A CA 1
ATOM 810 C C . ARG A 1 105 ? -9.992 7.452 -10.548 1.00 97.06 105 ARG A C 1
ATOM 812 O O . ARG A 1 105 ? -9.452 6.367 -10.725 1.00 97.06 105 ARG A O 1
ATOM 819 N N . ALA A 1 106 ? -9.958 8.420 -11.465 1.00 97.56 106 ALA A N 1
ATOM 820 C CA . ALA A 1 106 ? -9.337 8.234 -12.783 1.00 97.56 106 ALA A CA 1
ATOM 821 C C . ALA A 1 106 ? -7.814 7.991 -12.702 1.00 97.56 106 ALA A C 1
ATOM 823 O O . ALA A 1 106 ? -7.255 7.194 -13.463 1.00 97.56 106 ALA A O 1
ATOM 824 N N . ALA A 1 107 ? -7.135 8.654 -11.760 1.00 97.69 107 ALA A N 1
ATOM 825 C CA . ALA A 1 107 ? -5.711 8.441 -11.520 1.00 97.69 107 ALA A CA 1
ATOM 826 C C . ALA A 1 107 ? -5.460 7.041 -10.939 1.00 97.69 107 ALA A C 1
ATOM 828 O O . ALA A 1 107 ? -4.542 6.348 -11.379 1.00 97.69 107 ALA A O 1
ATOM 829 N N . ILE A 1 108 ? -6.315 6.590 -10.016 1.00 98.12 108 ILE A N 1
ATOM 830 C CA . ILE A 1 108 ? -6.223 5.254 -9.420 1.00 98.12 108 ILE A CA 1
ATOM 831 C C . ILE A 1 108 ? -6.564 4.151 -10.428 1.00 98.12 108 ILE A C 1
ATOM 833 O O . ILE A 1 108 ? -5.870 3.141 -10.460 1.00 98.12 108 ILE A O 1
ATOM 837 N N . GLU A 1 109 ? -7.543 4.339 -11.316 1.00 98.56 109 GLU A N 1
ATOM 838 C CA . GLU A 1 109 ? -7.825 3.396 -12.413 1.00 98.56 109 GLU A CA 1
ATOM 839 C C . GLU A 1 109 ? -6.599 3.209 -13.325 1.00 98.56 109 GLU A C 1
ATOM 841 O O . GLU A 1 109 ? -6.235 2.082 -13.669 1.00 98.56 109 GLU A O 1
ATOM 846 N N . THR A 1 110 ? -5.912 4.307 -13.656 1.00 98.56 110 THR A N 1
ATOM 847 C CA . THR A 1 110 ? -4.665 4.270 -14.437 1.00 98.56 110 THR A CA 1
ATOM 848 C C . THR A 1 110 ? -3.547 3.558 -13.672 1.00 98.56 110 THR A C 1
ATOM 850 O O . THR A 1 110 ? -2.837 2.722 -14.234 1.00 98.56 110 THR A O 1
ATOM 853 N N . LEU A 1 111 ? -3.404 3.841 -12.375 1.00 98.25 111 LEU A N 1
ATOM 854 C CA . LEU A 1 111 ? -2.427 3.183 -11.510 1.00 98.25 111 LEU A CA 1
ATOM 855 C C . LEU A 1 111 ? -2.672 1.669 -11.423 1.00 98.25 111 LEU A C 1
ATOM 857 O O . LEU A 1 111 ? -1.729 0.896 -11.569 1.00 98.25 111 LEU A O 1
ATOM 861 N N . ILE A 1 112 ? -3.925 1.238 -11.259 1.00 98.75 112 ILE A N 1
ATOM 862 C CA . ILE A 1 112 ? -4.315 -0.179 -11.250 1.00 98.75 112 ILE A CA 1
ATOM 863 C C . ILE A 1 112 ? -3.887 -0.862 -12.552 1.00 98.7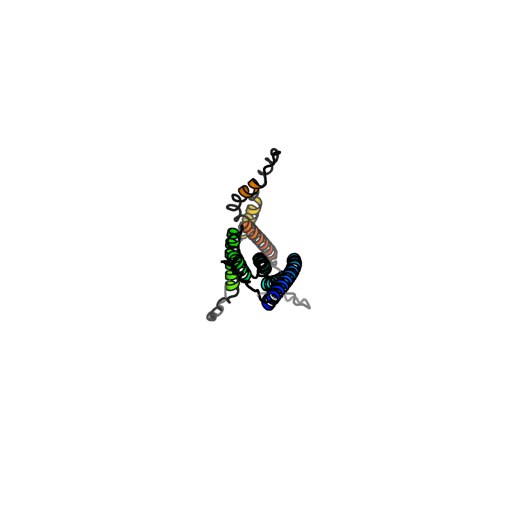5 112 ILE A C 1
ATOM 865 O O . ILE A 1 112 ? -3.306 -1.946 -12.504 1.00 98.75 112 ILE A O 1
ATOM 869 N N . ALA A 1 113 ? -4.142 -0.241 -13.708 1.00 98.69 113 ALA A N 1
ATOM 870 C CA . ALA A 1 113 ? -3.739 -0.797 -14.999 1.00 98.69 113 ALA A CA 1
ATOM 871 C C . ALA A 1 113 ? -2.212 -0.967 -15.097 1.00 98.69 113 ALA A C 1
ATOM 873 O O . ALA A 1 113 ? -1.733 -2.033 -15.483 1.00 98.69 113 ALA A O 1
ATOM 874 N N . ASN A 1 114 ? -1.448 0.043 -14.671 1.00 98.56 114 ASN A N 1
ATOM 875 C CA . ASN A 1 114 ? 0.014 -0.017 -14.653 1.00 98.56 114 ASN A CA 1
ATOM 876 C C . ASN A 1 114 ? 0.542 -1.107 -13.708 1.00 98.56 114 ASN A C 1
ATOM 878 O O . ASN A 1 114 ? 1.457 -1.846 -14.065 1.00 98.56 114 ASN A O 1
ATOM 882 N N . LEU A 1 115 ? -0.033 -1.231 -12.509 1.00 98.62 115 LEU A N 1
ATOM 883 C CA . LEU A 1 115 ? 0.362 -2.246 -11.531 1.00 98.62 115 LEU A CA 1
ATOM 884 C C . LEU A 1 115 ? 0.065 -3.665 -12.029 1.00 98.62 115 LEU A C 1
ATOM 886 O O . LEU A 1 115 ? 0.905 -4.548 -11.868 1.00 98.62 115 LEU A O 1
ATOM 890 N N . ARG A 1 116 ? -1.081 -3.879 -12.688 1.00 98.62 116 ARG A N 1
ATOM 891 C CA . ARG A 1 116 ? -1.415 -5.169 -13.313 1.00 98.62 116 ARG A CA 1
ATOM 892 C C . ARG A 1 116 ? -0.434 -5.536 -14.420 1.00 98.62 116 ARG A C 1
ATOM 894 O O . ARG A 1 116 ? 0.089 -6.642 -14.402 1.00 98.62 116 ARG A O 1
ATOM 901 N N . ALA A 1 117 ? -0.102 -4.593 -15.301 1.00 98.06 117 ALA A N 1
ATOM 902 C CA . ALA A 1 117 ? 0.886 -4.828 -16.353 1.00 98.06 117 ALA A CA 1
ATOM 903 C C . ALA A 1 117 ? 2.271 -5.200 -15.785 1.00 98.06 117 ALA A C 1
ATOM 905 O O . ALA A 1 117 ? 2.948 -6.076 -16.319 1.00 98.06 117 ALA A O 1
ATOM 906 N N . ARG A 1 118 ? 2.691 -4.574 -14.675 1.00 97.50 118 ARG A N 1
ATOM 907 C CA . ARG A 1 118 ? 3.944 -4.932 -13.984 1.00 97.50 118 ARG A CA 1
ATOM 908 C C . ARG A 1 118 ? 3.882 -6.333 -13.380 1.00 97.50 118 ARG A C 1
ATOM 910 O O . ARG A 1 118 ? 4.818 -7.099 -13.568 1.00 97.50 118 ARG A O 1
ATOM 917 N N . ALA A 1 119 ? 2.779 -6.680 -12.721 1.00 97.25 119 ALA A N 1
ATOM 918 C CA . ALA A 1 119 ? 2.582 -8.013 -12.158 1.00 97.25 119 ALA A CA 1
ATOM 919 C C . ALA A 1 119 ? 2.566 -9.116 -13.235 1.00 97.25 119 ALA A C 1
ATOM 921 O O . ALA A 1 119 ? 3.119 -10.196 -13.028 1.00 97.25 119 ALA A O 1
ATOM 922 N N . GLU A 1 120 ? 1.962 -8.846 -14.395 1.00 96.62 120 GLU A N 1
ATOM 923 C CA . GLU A 1 120 ? 1.979 -9.748 -15.552 1.00 96.62 120 GLU A CA 1
ATOM 924 C C . GLU A 1 120 ? 3.400 -9.931 -16.095 1.00 96.62 120 GLU A C 1
ATOM 926 O O . GLU A 1 120 ? 3.827 -11.062 -16.312 1.00 96.62 120 GLU A O 1
ATOM 931 N N . ALA A 1 121 ? 4.162 -8.843 -16.246 1.00 94.81 121 ALA A N 1
ATOM 932 C CA . ALA A 1 121 ? 5.556 -8.907 -16.683 1.00 94.81 121 ALA A CA 1
ATOM 933 C C . ALA A 1 121 ? 6.449 -9.675 -15.691 1.00 94.81 121 ALA A C 1
ATOM 935 O O . ALA A 1 121 ? 7.288 -10.467 -16.110 1.00 94.81 121 ALA A O 1
ATOM 936 N N . GLU A 1 122 ? 6.251 -9.482 -14.384 1.00 93.25 122 GLU A N 1
ATOM 937 C CA . GLU A 1 122 ? 6.947 -10.230 -13.327 1.00 93.25 122 GLU A CA 1
ATOM 938 C C . GLU A 1 122 ? 6.612 -11.722 -13.368 1.00 93.25 122 GLU A C 1
ATOM 940 O O . GLU A 1 122 ? 7.501 -12.557 -13.217 1.00 93.25 122 GLU A O 1
ATOM 945 N N . SER A 1 123 ? 5.347 -12.058 -13.623 1.00 91.56 123 SER A N 1
ATOM 946 C CA . SER A 1 123 ? 4.901 -13.447 -13.748 1.00 91.56 123 SER A CA 1
ATOM 947 C C . SER A 1 123 ? 5.471 -14.111 -15.004 1.00 91.56 123 SER A C 1
ATOM 949 O O . SER A 1 123 ? 5.966 -15.230 -14.923 1.00 91.56 123 SER A O 1
ATOM 951 N N . ALA A 1 124 ? 5.469 -13.411 -16.142 1.00 91.25 124 ALA A N 1
ATOM 952 C CA . ALA A 1 124 ? 6.044 -13.902 -17.394 1.00 91.25 124 ALA A CA 1
ATOM 953 C C . ALA A 1 124 ? 7.569 -14.077 -17.308 1.00 91.25 124 ALA A C 1
ATOM 955 O O . ALA A 1 124 ? 8.110 -15.029 -17.854 1.00 91.25 124 ALA A O 1
ATOM 956 N N . ALA A 1 125 ? 8.268 -13.192 -16.590 1.00 86.94 125 ALA A N 1
ATOM 957 C CA . ALA A 1 125 ? 9.704 -13.324 -16.343 1.00 86.94 125 ALA A CA 1
ATOM 958 C C . ALA A 1 125 ? 10.049 -14.452 -15.351 1.00 86.94 125 ALA A C 1
ATOM 960 O O . ALA A 1 125 ? 11.184 -14.926 -15.335 1.00 86.94 125 ALA A O 1
ATOM 961 N N . ALA A 1 126 ? 9.098 -14.861 -14.507 1.00 82.62 126 ALA A N 1
ATOM 962 C CA . ALA A 1 126 ? 9.256 -15.977 -13.578 1.00 82.62 126 ALA A CA 1
ATOM 963 C C . ALA A 1 126 ? 8.938 -17.342 -14.215 1.00 82.62 126 ALA A C 1
ATOM 965 O O . ALA A 1 126 ? 9.257 -18.375 -13.621 1.00 82.62 126 ALA A O 1
ATOM 966 N N . GLU A 1 127 ? 8.316 -17.367 -15.397 1.00 80.00 127 GLU A N 1
ATOM 967 C CA . GLU A 1 127 ? 8.092 -18.598 -16.147 1.00 80.00 127 GLU A CA 1
ATOM 968 C C . GLU A 1 127 ? 9.424 -19.059 -16.767 1.00 80.00 127 GLU A C 1
ATOM 970 O O . GLU A 1 127 ? 10.082 -18.276 -17.457 1.00 80.00 127 GLU A O 1
ATOM 975 N N . PRO A 1 128 ? 9.884 -20.294 -16.493 1.00 69.94 128 PRO A N 1
ATOM 976 C CA . PRO A 1 128 ? 11.132 -20.783 -17.054 1.00 69.94 128 PRO A CA 1
ATOM 977 C C . PRO A 1 128 ? 11.002 -20.867 -18.575 1.00 69.94 128 PRO A C 1
ATOM 979 O O . PRO A 1 128 ? 10.115 -21.542 -19.099 1.00 69.94 128 PRO A O 1
ATOM 982 N N . GLU A 1 129 ? 11.901 -20.176 -19.274 1.00 73.50 129 GLU A N 1
ATOM 983 C CA . GLU A 1 129 ? 12.086 -20.310 -20.716 1.00 73.50 129 GLU A CA 1
ATOM 984 C C . GLU A 1 129 ? 12.243 -21.809 -21.044 1.00 73.50 129 GLU A C 1
ATOM 986 O O . GLU A 1 129 ? 12.958 -22.506 -20.310 1.00 73.50 129 GLU A O 1
ATOM 991 N N . PRO A 1 130 ? 11.537 -22.350 -22.059 1.00 67.75 130 PRO A N 1
ATOM 992 C CA . PRO A 1 130 ? 11.614 -23.768 -22.379 1.00 67.75 130 PRO A CA 1
ATOM 993 C C . PRO A 1 130 ? 13.079 -24.149 -22.583 1.00 67.75 130 PRO A C 1
ATOM 995 O O . PRO A 1 130 ? 13.776 -23.547 -23.400 1.00 67.75 130 PRO A O 1
ATOM 998 N N . GLU A 1 131 ? 13.534 -25.123 -21.792 1.00 71.69 131 GLU A N 1
ATOM 999 C CA . GLU A 1 131 ? 14.880 -25.684 -21.863 1.00 71.69 131 GLU A CA 1
ATOM 1000 C C . GLU A 1 131 ? 15.188 -25.990 -23.337 1.00 71.69 131 GLU A C 1
ATOM 1002 O O . GLU A 1 131 ? 14.361 -26.642 -23.988 1.00 71.69 131 GLU A O 1
ATOM 1007 N N . PRO A 1 132 ? 16.294 -25.467 -23.906 1.00 67.38 132 PRO A N 1
ATOM 1008 C CA . PRO A 1 132 ? 16.599 -25.697 -25.307 1.00 67.38 132 PRO A CA 1
ATOM 1009 C C . PRO A 1 132 ? 16.638 -27.206 -25.541 1.00 67.38 132 PRO A C 1
ATOM 1011 O O . PRO A 1 132 ? 17.392 -27.931 -24.890 1.00 67.38 132 PRO A O 1
ATOM 1014 N N . GLU A 1 133 ? 15.772 -27.670 -26.443 1.00 74.25 133 GLU A N 1
ATOM 1015 C CA . GLU A 1 133 ? 15.769 -29.036 -26.954 1.00 74.25 133 GLU A CA 1
ATOM 1016 C C . GLU A 1 133 ? 17.218 -29.400 -27.320 1.00 74.25 133 GLU A C 1
ATOM 1018 O O . GLU A 1 133 ? 17.897 -28.557 -27.916 1.00 74.25 133 GLU A O 1
ATOM 1023 N N . PRO A 1 134 ? 17.741 -30.576 -26.918 1.00 63.66 134 PRO A N 1
ATOM 1024 C CA . PRO A 1 134 ? 19.147 -30.898 -27.116 1.00 63.66 134 PRO A CA 1
ATOM 1025 C C . PRO A 1 134 ? 19.476 -30.785 -28.602 1.00 63.66 134 PRO A C 1
ATOM 1027 O O . PRO A 1 134 ? 19.021 -31.586 -29.422 1.00 63.66 134 PRO A O 1
ATOM 1030 N N . GLU A 1 135 ? 20.248 -29.754 -28.935 1.00 72.19 135 GLU A N 1
ATOM 1031 C CA . GLU A 1 135 ? 20.797 -29.546 -30.263 1.00 72.19 135 GLU A CA 1
ATOM 1032 C C . GLU A 1 135 ? 21.556 -30.835 -30.629 1.00 72.19 135 GLU A C 1
ATOM 1034 O O . GLU A 1 135 ? 22.334 -31.329 -29.803 1.00 72.19 135 GLU A O 1
ATOM 1039 N N . PRO A 1 136 ? 21.300 -31.458 -31.796 1.00 65.06 136 PRO A N 1
ATOM 1040 C CA . PRO A 1 136 ? 22.022 -32.662 -32.180 1.00 65.06 136 PRO A CA 1
ATOM 1041 C C . PRO A 1 136 ? 23.519 -32.355 -32.141 1.00 65.06 136 PRO A C 1
ATOM 1043 O O . PRO A 1 136 ? 23.960 -31.377 -32.745 1.00 65.06 136 PRO A O 1
ATOM 1046 N N . GLU A 1 137 ? 24.271 -33.175 -31.398 1.00 64.94 137 GLU A N 1
ATOM 1047 C CA . GLU A 1 137 ? 25.711 -33.003 -31.203 1.00 64.94 137 GLU A CA 1
ATOM 1048 C C . GLU A 1 137 ? 26.387 -32.672 -32.543 1.00 64.94 137 GLU A C 1
ATOM 1050 O O . GLU A 1 137 ? 26.184 -33.400 -33.526 1.00 64.94 137 GLU A O 1
ATOM 1055 N N . PRO A 1 138 ? 27.181 -31.588 -32.625 1.00 62.91 138 PRO A N 1
ATOM 1056 C CA . PRO A 1 138 ? 27.913 -31.284 -33.837 1.00 62.91 138 PRO A CA 1
ATOM 1057 C C . PRO A 1 138 ? 28.854 -32.453 -34.121 1.00 62.91 138 PRO A C 1
ATOM 1059 O O . PRO A 1 138 ? 29.807 -32.704 -33.383 1.00 62.91 138 PRO A O 1
ATOM 1062 N N . VAL A 1 139 ? 28.581 -33.183 -35.204 1.00 59.75 139 VAL A N 1
ATOM 1063 C CA . VAL A 1 139 ? 29.534 -34.127 -35.783 1.00 59.75 139 VAL A CA 1
ATOM 1064 C C . VAL A 1 139 ? 30.776 -33.309 -36.105 1.00 59.75 139 VAL A C 1
ATOM 1066 O O . VAL A 1 139 ? 30.728 -32.467 -36.993 1.00 59.75 139 VAL A O 1
ATOM 1069 N N . ILE A 1 140 ? 31.854 -33.506 -35.349 1.00 54.44 140 ILE A N 1
ATOM 1070 C CA . ILE A 1 140 ? 33.146 -32.855 -35.570 1.00 54.44 140 ILE A CA 1
ATOM 1071 C C . ILE A 1 140 ? 33.714 -33.435 -36.876 1.00 54.44 140 ILE A C 1
ATOM 1073 O O . ILE A 1 140 ? 34.116 -34.602 -36.866 1.00 54.44 140 ILE A O 1
ATOM 1077 N N . PRO A 1 141 ? 33.754 -32.707 -38.011 1.00 63.62 141 PRO A N 1
ATOM 1078 C CA . PRO A 1 141 ? 34.591 -33.141 -39.118 1.00 63.62 141 PRO A CA 1
ATOM 1079 C C . PRO A 1 141 ? 36.058 -33.029 -38.683 1.00 63.62 141 PRO A C 1
ATOM 1081 O O . PRO A 1 141 ? 36.455 -32.045 -38.056 1.00 63.62 141 PRO A O 1
ATOM 1084 N N . GLU A 1 142 ? 36.850 -34.059 -38.988 1.00 62.06 142 GLU A N 1
ATOM 1085 C CA . GLU A 1 142 ? 38.296 -34.096 -38.741 1.00 62.06 142 GLU A CA 1
ATOM 1086 C C . GLU A 1 142 ? 38.985 -32.785 -39.169 1.00 62.06 142 GLU A C 1
ATOM 1088 O O . GLU A 1 142 ? 38.669 -32.238 -40.234 1.00 62.06 142 GLU A O 1
ATOM 1093 N N . PRO A 1 143 ? 39.949 -32.276 -38.375 1.00 56.78 143 PRO A N 1
ATOM 1094 C CA . PRO A 1 143 ? 40.658 -31.053 -38.707 1.00 56.78 143 PRO A CA 1
ATOM 1095 C C . PRO A 1 143 ? 41.506 -31.290 -39.958 1.00 56.78 143 PRO A C 1
ATOM 1097 O O . PRO A 1 143 ? 42.500 -32.013 -39.927 1.00 56.78 143 PRO A O 1
ATOM 1100 N N . THR A 1 144 ? 41.114 -30.660 -41.063 1.00 50.47 144 THR A N 1
ATOM 1101 C CA . THR A 1 144 ? 41.979 -30.508 -42.236 1.00 50.47 144 THR A CA 1
ATOM 1102 C C . THR A 1 144 ? 42.930 -29.334 -41.968 1.00 50.47 144 THR A C 1
ATOM 1104 O O . THR A 1 144 ? 42.445 -28.243 -41.664 1.00 50.47 144 THR A O 1
ATOM 1107 N N . PRO A 1 145 ? 44.259 -29.525 -42.017 1.00 59.16 145 PRO A N 1
ATOM 1108 C CA . PRO A 1 145 ? 45.213 -28.431 -41.849 1.00 59.16 145 PRO A CA 1
ATOM 1109 C C . PRO A 1 145 ? 45.237 -27.439 -43.029 1.00 59.16 145 PRO A C 1
ATOM 1111 O O . PRO A 1 145 ? 45.132 -27.860 -44.178 1.00 59.16 145 PRO A O 1
ATOM 1114 N N . GLU A 1 146 ? 45.517 -26.169 -42.683 1.00 53.78 146 GLU A N 1
ATOM 1115 C CA . GLU A 1 146 ? 46.044 -25.049 -43.509 1.00 53.78 146 GLU A CA 1
ATOM 1116 C C . GLU A 1 146 ? 44.999 -24.162 -44.240 1.00 53.78 146 GLU A C 1
ATOM 1118 O O . GLU A 1 146 ? 44.018 -24.660 -44.774 1.00 53.78 146 GLU A O 1
ATOM 1123 N N . GLU A 1 147 ? 45.062 -22.818 -44.272 1.00 52.28 147 GLU A N 1
ATOM 1124 C CA . GLU A 1 147 ? 46.152 -21.828 -44.112 1.00 52.28 147 GLU A CA 1
ATOM 1125 C C . GLU A 1 147 ? 45.661 -20.514 -43.436 1.00 52.28 147 GLU A C 1
ATOM 1127 O O . GLU A 1 147 ? 44.491 -20.143 -43.572 1.00 52.28 147 GLU A O 1
ATOM 1132 N N . PRO A 1 148 ? 46.536 -19.735 -42.762 1.00 48.97 148 PRO A N 1
ATOM 1133 C CA . PRO A 1 148 ? 46.187 -18.418 -42.231 1.00 48.97 148 PRO A CA 1
ATOM 1134 C C . PRO A 1 148 ? 46.186 -17.346 -43.334 1.00 48.97 148 PRO A C 1
ATOM 1136 O O . PRO A 1 148 ? 47.218 -16.764 -43.666 1.00 48.97 148 PRO A O 1
ATOM 1139 N N . THR A 1 149 ? 45.013 -16.994 -43.862 1.00 42.66 149 THR A N 1
ATOM 1140 C CA . THR A 1 149 ? 44.864 -15.766 -44.657 1.00 42.66 149 THR A CA 1
ATOM 1141 C C . THR A 1 149 ? 44.681 -14.565 -43.731 1.00 42.66 149 THR A C 1
ATOM 1143 O O . THR A 1 149 ? 43.562 -14.167 -43.402 1.00 42.66 149 THR A O 1
ATOM 1146 N N . HIS A 1 150 ? 45.792 -13.954 -43.319 1.00 46.94 150 HIS A N 1
ATOM 1147 C CA . HIS A 1 150 ? 45.780 -12.604 -42.763 1.00 46.94 150 HIS A CA 1
ATOM 1148 C C . HIS A 1 150 ? 45.403 -11.607 -43.867 1.00 46.94 150 HIS A C 1
ATOM 1150 O O . HIS A 1 150 ? 46.251 -11.170 -44.638 1.00 46.94 150 HIS A O 1
ATOM 1156 N N . THR A 1 151 ? 44.130 -11.211 -43.927 1.00 37.66 151 THR A N 1
ATOM 1157 C CA . THR A 1 151 ? 43.737 -9.955 -44.581 1.00 37.66 151 THR A CA 1
ATOM 1158 C C . THR A 1 151 ? 43.508 -8.913 -43.499 1.00 37.66 151 THR A C 1
ATOM 1160 O O . THR A 1 151 ? 42.427 -8.783 -42.930 1.00 37.66 151 THR A O 1
ATOM 1163 N N . SER A 1 152 ? 44.581 -8.187 -43.197 1.00 47.84 152 SER A N 1
ATOM 1164 C CA . SER A 1 152 ? 44.519 -6.906 -42.509 1.00 47.84 152 SER A CA 1
ATOM 1165 C C . SER A 1 152 ? 43.890 -5.881 -43.449 1.00 47.84 152 SER A C 1
ATOM 1167 O O . SER A 1 152 ? 44.432 -5.576 -44.510 1.00 47.84 152 SER A O 1
ATOM 1169 N N . SER A 1 153 ? 42.756 -5.318 -43.043 1.00 43.66 153 SER A N 1
ATOM 1170 C CA . SER A 1 153 ? 42.348 -3.991 -43.492 1.00 43.66 153 SER A CA 1
ATOM 1171 C C . SER A 1 153 ? 41.865 -3.194 -42.285 1.00 43.66 153 SER A C 1
ATOM 1173 O O . SER A 1 153 ? 40.669 -3.033 -42.026 1.00 43.66 153 SER A O 1
ATOM 1175 N N . SER A 1 154 ? 42.844 -2.707 -41.527 1.00 55.25 154 SER A N 1
ATOM 1176 C CA . SER A 1 154 ? 42.702 -1.683 -40.495 1.00 55.25 154 SER A CA 1
ATOM 1177 C C . SER A 1 154 ? 42.250 -0.357 -41.108 1.00 55.25 154 SER A C 1
ATOM 1179 O O . SER A 1 154 ? 43.051 0.536 -41.361 1.00 55.25 154 SER A O 1
ATOM 1181 N N . VAL A 1 155 ? 40.944 -0.225 -41.343 1.00 49.31 155 VAL A N 1
ATOM 1182 C CA . VAL A 1 155 ? 40.277 1.074 -41.566 1.00 49.31 155 VAL A CA 1
ATOM 1183 C C . VAL A 1 155 ? 38.981 1.186 -40.745 1.00 49.31 155 VAL A C 1
ATOM 1185 O O . VAL A 1 155 ? 38.580 2.287 -40.379 1.00 49.31 155 VAL A O 1
ATOM 1188 N N . GLY A 1 156 ? 38.365 0.064 -40.343 1.00 45.78 156 GLY A N 1
ATOM 1189 C CA . GLY A 1 156 ? 37.103 0.063 -39.584 1.00 45.78 156 GLY A CA 1
ATOM 1190 C C . GLY A 1 156 ? 37.190 0.659 -38.171 1.00 45.78 156 GLY A C 1
ATOM 1191 O O . GLY A 1 156 ? 36.249 1.311 -37.723 1.00 45.78 156 GLY A O 1
ATOM 1192 N N . GLY A 1 157 ? 38.333 0.510 -37.490 1.00 45.44 157 GLY A N 1
ATOM 1193 C CA . GLY A 1 157 ? 38.514 1.007 -36.118 1.00 45.44 157 GLY A CA 1
ATOM 1194 C C . GLY A 1 157 ? 38.507 2.537 -36.002 1.00 45.44 157 GLY A C 1
ATOM 1195 O O . GLY A 1 157 ? 37.931 3.086 -35.064 1.00 45.44 157 GLY A O 1
ATOM 1196 N N . TRP A 1 158 ? 39.064 3.245 -36.991 1.00 43.12 158 TRP A N 1
ATOM 1197 C CA . TRP A 1 158 ? 39.094 4.714 -37.003 1.00 43.12 158 TRP A CA 1
ATOM 1198 C C . TRP A 1 158 ? 37.732 5.335 -37.349 1.00 43.12 158 TRP A C 1
ATOM 1200 O O . TRP A 1 158 ? 37.406 6.413 -36.851 1.00 43.12 158 TRP A O 1
ATOM 1210 N N . VAL A 1 159 ? 36.901 4.635 -38.133 1.00 52.09 159 VAL A N 1
ATOM 1211 C CA . VAL A 1 159 ? 35.528 5.066 -38.454 1.00 52.09 159 VAL A CA 1
ATOM 1212 C C . VAL A 1 159 ? 34.627 5.001 -37.212 1.00 52.09 159 VAL A C 1
ATOM 1214 O O . VAL A 1 159 ? 33.859 5.928 -36.967 1.00 52.09 159 VAL A O 1
ATOM 1217 N N . LEU A 1 160 ? 34.774 3.970 -36.373 1.00 46.94 160 LEU A N 1
ATOM 1218 C CA . LEU A 1 160 ? 34.019 3.822 -35.119 1.00 46.94 160 LEU A CA 1
ATOM 1219 C C . LEU A 1 160 ? 34.406 4.859 -34.049 1.00 46.94 160 LEU A C 1
ATOM 1221 O O . LEU A 1 160 ? 33.530 5.374 -33.353 1.00 46.94 160 LEU A O 1
ATOM 1225 N N . LEU A 1 161 ? 35.686 5.233 -33.956 1.00 49.41 161 LEU A N 1
ATOM 1226 C CA . LEU A 1 161 ? 36.151 6.246 -32.998 1.00 49.41 161 LEU A CA 1
ATOM 1227 C C . LEU A 1 161 ? 35.725 7.669 -33.421 1.00 49.41 161 LEU A C 1
ATOM 1229 O O . LEU A 1 161 ? 35.295 8.466 -32.585 1.00 49.41 161 LEU A O 1
ATOM 1233 N N . GLY A 1 162 ? 35.742 7.970 -34.726 1.00 49.25 162 GLY A N 1
ATOM 1234 C CA . GLY A 1 162 ? 35.286 9.257 -35.268 1.00 49.25 162 GLY A CA 1
ATOM 1235 C C . GLY A 1 162 ? 33.783 9.517 -35.091 1.00 49.25 162 GLY A C 1
ATOM 1236 O O . GLY A 1 162 ? 33.385 10.638 -34.768 1.00 49.25 162 GLY A O 1
ATOM 1237 N N . VAL A 1 163 ? 32.942 8.484 -35.233 1.00 52.22 163 VAL A N 1
ATOM 1238 C CA . VAL A 1 163 ? 31.480 8.598 -35.051 1.00 52.22 163 VAL A CA 1
ATOM 1239 C C . VAL A 1 163 ? 31.109 8.847 -33.580 1.00 52.22 163 VAL A C 1
ATOM 1241 O O . VAL A 1 163 ? 30.206 9.638 -33.303 1.00 52.22 163 VAL A O 1
ATOM 1244 N N . GLY A 1 164 ? 31.845 8.261 -32.628 1.00 43.94 164 GLY A N 1
ATOM 1245 C CA . GLY A 1 164 ? 31.612 8.457 -31.191 1.00 43.94 164 GLY A CA 1
ATOM 1246 C C . GLY A 1 164 ? 31.903 9.881 -30.696 1.00 43.94 164 GLY A C 1
ATOM 1247 O O . GLY A 1 164 ? 31.119 10.446 -29.934 1.00 43.94 164 GLY A O 1
ATOM 1248 N N . VAL A 1 165 ? 32.986 10.507 -31.170 1.00 50.31 165 VAL A N 1
ATOM 1249 C CA . VAL A 1 165 ? 33.344 11.890 -30.785 1.00 50.31 165 VAL A CA 1
ATOM 1250 C C . VAL A 1 165 ? 32.417 12.923 -31.448 1.00 50.31 165 VAL A C 1
ATOM 1252 O O . VAL A 1 165 ? 32.064 13.926 -30.825 1.00 50.31 165 VAL A O 1
ATOM 1255 N N . GLY A 1 166 ? 31.949 12.662 -32.675 1.00 50.34 166 GLY A N 1
ATOM 1256 C CA . GLY A 1 166 ? 30.999 13.531 -33.382 1.00 50.34 166 GLY A CA 1
ATOM 1257 C C . GLY A 1 166 ? 29.624 13.622 -32.708 1.00 50.34 166 GLY A C 1
ATOM 1258 O O . GLY A 1 166 ? 29.046 14.707 -32.639 1.00 50.34 166 GLY A O 1
ATOM 1259 N N . ALA A 1 167 ? 29.126 12.520 -32.139 1.00 50.94 167 ALA A N 1
ATOM 1260 C CA . ALA A 1 167 ? 27.868 12.506 -31.388 1.00 50.94 167 ALA A CA 1
ATOM 1261 C C . ALA A 1 167 ? 27.971 13.246 -30.038 1.00 50.94 167 ALA A C 1
ATOM 1263 O O . ALA A 1 167 ? 27.014 13.896 -29.621 1.00 50.94 167 ALA A O 1
ATOM 1264 N N . ALA A 1 168 ? 29.140 13.217 -29.388 1.00 45.31 168 ALA A N 1
ATOM 1265 C CA . ALA A 1 168 ? 29.378 13.930 -28.131 1.00 45.31 168 ALA A CA 1
ATOM 1266 C C . ALA A 1 168 ? 29.503 15.457 -28.313 1.00 45.31 168 ALA A C 1
ATOM 1268 O O . ALA A 1 168 ? 29.091 16.216 -27.438 1.00 45.31 168 ALA A O 1
ATOM 1269 N N . LEU A 1 169 ? 30.024 15.924 -29.456 1.00 45.72 169 LEU A N 1
ATOM 1270 C CA . LEU A 1 169 ? 30.148 17.358 -29.765 1.00 45.72 169 LEU A CA 1
ATOM 1271 C C . LEU A 1 169 ? 28.942 17.932 -30.539 1.00 45.72 169 LEU A C 1
ATOM 1273 O O . LEU A 1 169 ? 28.698 19.136 -30.482 1.00 45.72 169 LEU A O 1
ATOM 1277 N N . GLY A 1 170 ? 28.143 17.095 -31.209 1.00 47.50 170 GLY A N 1
ATOM 1278 C CA . GLY A 1 170 ? 26.915 17.495 -31.914 1.00 47.50 170 GLY A CA 1
ATOM 1279 C C . GLY A 1 170 ? 25.713 17.812 -31.010 1.00 47.50 170 GLY A C 1
ATOM 1280 O O . GLY A 1 170 ? 24.721 18.359 -31.484 1.00 47.50 170 GLY A O 1
ATOM 1281 N N . GLY A 1 171 ? 25.798 17.525 -29.706 1.00 43.91 171 GLY A N 1
ATOM 1282 C CA . GLY A 1 171 ? 24.765 17.843 -28.710 1.00 43.91 171 GLY A CA 1
ATOM 1283 C C . GLY A 1 171 ? 24.746 19.301 -28.222 1.00 43.91 171 GLY A C 1
ATOM 1284 O O . GLY A 1 171 ? 23.999 19.621 -27.300 1.00 43.91 171 GLY A O 1
ATOM 1285 N N . ILE A 1 172 ? 25.560 20.190 -28.806 1.00 45.34 172 ILE A N 1
ATOM 1286 C CA . ILE A 1 172 ? 25.708 21.595 -28.383 1.00 45.34 172 ILE A CA 1
ATOM 1287 C C . ILE A 1 172 ? 25.275 22.582 -29.492 1.00 45.34 172 ILE A C 1
ATOM 1289 O O . ILE A 1 172 ? 26.041 23.462 -29.880 1.00 45.34 172 ILE A O 1
ATOM 1293 N N . PRO A 1 173 ? 24.033 22.489 -30.008 1.00 42.88 173 PRO A N 1
ATOM 1294 C CA . PRO A 1 173 ? 23.362 23.741 -30.367 1.00 42.88 173 PRO A CA 1
ATOM 1295 C C . PRO A 1 173 ? 21.913 23.848 -29.862 1.00 42.88 173 PRO A C 1
ATOM 1297 O O . PRO A 1 173 ? 21.095 24.507 -30.495 1.00 42.88 173 PRO A O 1
ATOM 1300 N N . LEU A 1 174 ? 21.584 23.263 -28.701 1.00 45.38 174 LEU A N 1
ATOM 1301 C CA . LEU A 1 174 ? 20.340 23.592 -27.970 1.00 45.38 174 LEU A CA 1
ATOM 1302 C C . LEU A 1 174 ? 20.540 23.938 -26.483 1.00 45.38 174 LEU A C 1
ATOM 1304 O O . LEU A 1 174 ? 19.576 24.256 -25.796 1.00 45.38 174 LEU A O 1
ATOM 1308 N N . GLY A 1 175 ? 21.783 23.952 -25.990 1.00 45.03 175 GLY A N 1
ATOM 1309 C CA . GLY A 1 175 ? 22.102 24.381 -24.620 1.00 45.03 175 GLY A CA 1
ATOM 1310 C C . GLY A 1 175 ? 22.457 25.866 -24.469 1.00 45.03 175 GLY A C 1
ATOM 1311 O O . GLY A 1 175 ? 22.454 26.379 -23.356 1.00 45.03 175 GLY A O 1
ATOM 1312 N N . LEU A 1 176 ? 22.761 26.574 -25.567 1.00 40.72 176 LEU A N 1
ATOM 1313 C CA . LEU A 1 176 ? 23.310 27.942 -25.517 1.00 40.72 176 LEU A CA 1
ATOM 1314 C C . LEU A 1 176 ? 22.394 29.040 -26.092 1.00 40.72 176 LEU A C 1
ATOM 1316 O O . LEU A 1 176 ? 22.769 30.206 -26.063 1.00 40.72 176 LEU A O 1
ATOM 1320 N N . SER A 1 177 ? 21.178 28.721 -26.553 1.00 43.16 177 SER A N 1
ATOM 1321 C CA . SER A 1 177 ? 20.148 29.731 -26.884 1.00 43.16 177 SER A CA 1
ATOM 1322 C C . SER A 1 177 ? 19.105 29.932 -25.775 1.00 43.16 177 SER A C 1
ATOM 1324 O O . SER A 1 177 ? 18.251 30.810 -25.885 1.00 43.16 177 SER A O 1
ATOM 1326 N N . ALA A 1 178 ? 19.200 29.176 -24.676 1.00 43.97 178 ALA A N 1
ATOM 1327 C CA . ALA A 1 178 ? 18.300 29.282 -23.526 1.00 43.97 178 ALA A CA 1
ATOM 1328 C C . ALA A 1 178 ? 18.772 30.280 -22.447 1.00 43.97 178 ALA A C 1
ATOM 1330 O O . ALA A 1 178 ? 18.047 30.530 -21.490 1.00 43.97 178 ALA A O 1
ATOM 1331 N N . SER A 1 179 ? 19.959 30.879 -22.592 1.00 41.97 179 SER A N 1
ATOM 1332 C CA . SER A 1 179 ? 20.547 31.798 -21.602 1.00 41.97 179 SER A CA 1
ATOM 1333 C C . SER A 1 179 ? 20.422 33.287 -21.954 1.00 41.97 179 SER A C 1
ATOM 1335 O O . SER A 1 179 ? 20.855 34.128 -21.175 1.00 41.97 179 SER A O 1
ATOM 1337 N N . ALA A 1 180 ? 19.787 33.642 -23.077 1.00 43.25 180 ALA A N 1
ATOM 1338 C CA . ALA A 1 180 ? 19.596 35.040 -23.498 1.00 43.25 180 ALA A CA 1
ATOM 1339 C C . ALA A 1 180 ? 18.151 35.557 -23.337 1.00 43.25 180 ALA A C 1
ATOM 1341 O O . ALA A 1 180 ? 17.767 36.545 -23.960 1.00 43.25 180 ALA A O 1
ATOM 1342 N N . ARG A 1 181 ? 17.323 34.898 -22.515 1.00 46.44 181 ARG A N 1
ATOM 1343 C CA . ARG A 1 181 ? 15.960 35.373 -22.209 1.00 46.44 181 ARG A CA 1
ATOM 1344 C C . ARG A 1 181 ? 15.575 35.209 -20.738 1.00 46.44 181 ARG A C 1
ATOM 1346 O O . ARG A 1 181 ? 14.428 34.912 -20.430 1.00 46.44 181 ARG A O 1
ATOM 1353 N N . SER A 1 182 ? 16.536 35.415 -19.837 1.00 47.12 182 SER A N 1
ATOM 1354 C CA . SER A 1 182 ? 16.287 35.509 -18.391 1.00 47.12 182 SER A CA 1
ATOM 1355 C C . SER A 1 182 ? 16.208 36.954 -17.887 1.00 47.12 182 SER A C 1
ATOM 1357 O O . SER A 1 182 ? 16.420 37.197 -16.705 1.00 47.12 182 SER A O 1
ATOM 1359 N N . GLU A 1 183 ? 15.915 37.918 -18.759 1.00 44.91 183 GLU A N 1
ATOM 1360 C CA . GLU A 1 183 ? 15.785 39.325 -18.373 1.00 44.91 183 GLU A CA 1
ATOM 1361 C C . GLU A 1 183 ? 14.475 39.901 -18.919 1.00 44.91 183 GLU A C 1
ATOM 1363 O O . GLU A 1 183 ? 14.466 40.718 -19.828 1.00 44.91 183 GLU A O 1
ATOM 1368 N N . SER A 1 184 ? 13.351 39.373 -18.422 1.00 51.31 184 SER A N 1
ATOM 1369 C CA . SER A 1 184 ? 12.053 40.066 -18.335 1.00 51.31 184 SER A CA 1
ATOM 1370 C C . SER A 1 184 ? 10.981 39.092 -17.833 1.00 51.31 184 SER A C 1
ATOM 1372 O O . SER A 1 184 ? 10.284 38.481 -18.644 1.00 51.31 184 SER A O 1
ATOM 1374 N N . ALA A 1 185 ? 10.861 38.916 -16.516 1.00 37.16 185 ALA A N 1
ATOM 1375 C CA . ALA A 1 185 ? 9.645 38.382 -15.892 1.00 37.16 185 ALA A CA 1
ATOM 1376 C C . ALA A 1 185 ? 9.640 38.640 -14.373 1.00 37.16 185 ALA A C 1
ATOM 1378 O O . ALA A 1 185 ? 9.521 37.710 -13.580 1.00 37.16 185 ALA A O 1
ATOM 1379 N N . ASP A 1 186 ? 9.736 39.910 -13.971 1.00 49.31 186 ASP A N 1
ATOM 1380 C CA . ASP A 1 186 ? 9.019 40.357 -12.773 1.00 49.31 186 ASP A CA 1
ATOM 1381 C C . ASP A 1 186 ? 7.536 40.458 -13.155 1.00 49.31 186 ASP A C 1
ATOM 1383 O O . ASP A 1 186 ? 7.037 41.522 -13.504 1.00 49.31 186 ASP A O 1
ATOM 1387 N N . ASP A 1 187 ? 6.863 39.310 -13.199 1.00 47.16 187 ASP A N 1
ATOM 1388 C CA . ASP A 1 187 ? 5.418 39.214 -12.998 1.00 47.16 187 ASP A CA 1
ATOM 1389 C C . ASP A 1 187 ? 5.078 37.744 -12.734 1.00 47.16 187 ASP A C 1
ATOM 1391 O O . ASP A 1 187 ? 5.228 36.875 -13.596 1.00 47.16 187 ASP A O 1
ATOM 1395 N N . ALA A 1 188 ? 4.697 37.439 -11.498 1.00 50.28 188 ALA A N 1
ATOM 1396 C CA . ALA A 1 188 ? 4.396 36.084 -11.061 1.00 50.28 188 ALA A CA 1
ATOM 1397 C C . ALA A 1 188 ? 3.025 35.620 -11.597 1.00 50.28 188 ALA A C 1
ATOM 1399 O O . ALA A 1 188 ? 2.026 36.284 -11.310 1.00 50.28 188 ALA A O 1
ATOM 1400 N N . PRO A 1 189 ? 2.906 34.453 -12.269 1.00 46.50 189 PRO A N 1
ATOM 1401 C CA . PRO A 1 189 ? 1.619 33.806 -12.477 1.00 46.50 189 PRO A CA 1
ATOM 1402 C C . PRO A 1 189 ? 1.414 32.631 -11.507 1.00 46.50 189 PRO A C 1
ATOM 1404 O O . PRO A 1 189 ? 2.337 31.909 -11.130 1.00 46.50 189 PRO A O 1
ATOM 1407 N N . SER A 1 190 ? 0.159 32.455 -11.100 1.00 51.25 190 SER A N 1
ATOM 1408 C CA . SER A 1 190 ? -0.319 31.467 -10.135 1.00 51.25 190 SER A CA 1
ATOM 1409 C C . SER A 1 190 ? -0.122 30.010 -10.580 1.00 51.25 190 SER A C 1
ATOM 1411 O O . SER A 1 190 ? -0.069 29.691 -11.770 1.00 51.25 190 SER A O 1
ATOM 1413 N N . HIS A 1 191 ? -0.102 29.117 -9.580 1.00 46.44 191 HIS A N 1
ATOM 1414 C CA . HIS A 1 191 ? 0.101 27.658 -9.641 1.00 46.44 191 HIS A CA 1
ATOM 1415 C C . HIS A 1 191 ? -0.656 26.900 -10.755 1.00 46.44 191 HIS A C 1
ATOM 1417 O O . HIS A 1 191 ? -0.263 25.791 -11.111 1.00 46.44 191 HIS A O 1
ATOM 1423 N N . ALA A 1 192 ? -1.712 27.488 -11.324 1.00 47.50 192 ALA A N 1
ATOM 1424 C CA . ALA A 1 192 ? -2.538 26.899 -12.374 1.00 47.50 192 ALA A CA 1
ATOM 1425 C C . ALA A 1 192 ? -1.849 26.821 -13.753 1.00 47.50 192 ALA A C 1
ATOM 1427 O O . ALA A 1 192 ? -2.202 25.964 -14.558 1.00 47.50 192 ALA A O 1
ATOM 1428 N N . GLN A 1 193 ? -0.854 27.669 -14.045 1.00 47.16 193 GLN A N 1
ATOM 1429 C CA . GLN A 1 193 ? -0.167 27.655 -15.350 1.00 47.16 193 GLN A CA 1
ATOM 1430 C C . GLN A 1 193 ? 1.066 26.738 -15.399 1.00 47.16 193 GLN A C 1
ATOM 1432 O O . GLN A 1 193 ? 1.562 26.436 -16.484 1.00 47.16 193 GLN A O 1
ATOM 1437 N N . THR A 1 194 ? 1.536 26.249 -14.248 1.00 44.56 194 THR A N 1
ATOM 1438 C CA . THR A 1 194 ? 2.663 25.305 -14.163 1.00 44.56 194 THR A CA 1
ATOM 1439 C C . THR A 1 194 ? 2.281 23.919 -14.689 1.00 44.56 194 THR A C 1
ATOM 1441 O O . THR A 1 194 ? 3.108 23.246 -15.294 1.00 44.56 194 THR A O 1
ATOM 1444 N N . VAL A 1 195 ? 1.015 23.517 -14.538 1.00 48.25 195 VAL A N 1
ATOM 1445 C CA . VAL A 1 195 ? 0.529 22.191 -14.960 1.00 48.25 195 VAL A CA 1
ATOM 1446 C C . VAL A 1 195 ? 0.299 22.132 -16.477 1.00 48.25 195 VAL A C 1
ATOM 1448 O O . VAL A 1 195 ? 0.621 21.138 -17.114 1.00 48.25 195 VAL A O 1
ATOM 1451 N N . ALA A 1 196 ? -0.139 23.235 -17.097 1.00 48.00 196 ALA A N 1
ATOM 1452 C CA . ALA A 1 196 ? -0.404 23.287 -18.539 1.00 48.00 196 ALA A CA 1
ATOM 1453 C C . ALA A 1 196 ? 0.864 23.340 -19.418 1.00 48.00 196 ALA A C 1
ATOM 1455 O O . ALA A 1 196 ? 0.786 23.097 -20.618 1.00 48.00 196 ALA A O 1
ATOM 1456 N N . ARG A 1 197 ? 2.039 23.655 -18.851 1.00 45.31 197 ARG A N 1
ATOM 1457 C CA . ARG A 1 197 ? 3.318 23.636 -19.589 1.00 45.31 197 ARG A CA 1
ATOM 1458 C C . ARG A 1 197 ? 4.074 22.312 -19.494 1.00 45.31 197 ARG A C 1
ATOM 1460 O O . ARG A 1 197 ? 5.039 22.137 -20.231 1.00 45.31 197 ARG A O 1
ATOM 1467 N N . LEU A 1 198 ? 3.640 21.394 -18.633 1.00 47.00 198 LEU A N 1
ATOM 1468 C CA . LEU A 1 198 ? 4.239 20.063 -18.530 1.00 47.00 198 LEU A CA 1
ATOM 1469 C C . LEU A 1 198 ? 3.649 19.075 -19.553 1.00 47.00 198 LEU A C 1
ATOM 1471 O O . LEU A 1 198 ? 4.341 18.145 -19.946 1.00 47.00 198 LEU A O 1
ATOM 1475 N N . ASP A 1 199 ? 2.451 19.339 -20.086 1.00 45.50 199 ASP A N 1
ATOM 1476 C CA . ASP A 1 199 ? 1.768 18.431 -21.026 1.00 45.50 199 ASP A CA 1
ATOM 1477 C C . ASP A 1 199 ? 2.288 18.526 -22.485 1.00 45.50 199 ASP A C 1
ATOM 1479 O O . ASP A 1 199 ? 2.216 17.568 -23.250 1.00 45.50 199 ASP A O 1
ATOM 1483 N N . GLU A 1 200 ? 2.906 19.649 -22.880 1.00 45.31 200 GLU A N 1
ATOM 1484 C CA . GLU A 1 200 ? 3.541 19.803 -24.211 1.00 45.31 200 GLU A CA 1
ATOM 1485 C C . GLU A 1 200 ? 5.023 19.354 -24.214 1.00 45.31 200 GLU A C 1
ATOM 1487 O O . GLU A 1 200 ? 5.629 19.172 -25.273 1.00 45.31 200 GLU A O 1
ATOM 1492 N N . ALA A 1 201 ? 5.619 19.143 -23.033 1.00 43.06 201 ALA A N 1
ATOM 1493 C CA . ALA A 1 201 ? 7.014 18.717 -22.886 1.00 43.06 201 ALA A CA 1
ATOM 1494 C C . ALA A 1 201 ? 7.191 17.186 -22.969 1.00 43.06 201 ALA A C 1
ATOM 1496 O O . ALA A 1 201 ? 8.244 16.713 -23.404 1.00 43.06 201 ALA A O 1
ATOM 1497 N N . ASP A 1 202 ? 6.152 16.403 -22.665 1.00 48.16 202 ASP A N 1
ATOM 1498 C CA . ASP A 1 202 ? 6.274 14.945 -22.514 1.00 48.16 202 ASP A CA 1
ATOM 1499 C C . ASP A 1 202 ? 6.222 14.142 -23.827 1.00 48.16 202 ASP A C 1
ATOM 1501 O O . ASP A 1 202 ? 6.676 12.999 -23.887 1.00 48.16 202 ASP A O 1
ATOM 1505 N N . ARG A 1 203 ? 5.770 14.731 -24.945 1.00 45.56 203 ARG A N 1
ATOM 1506 C CA . ARG A 1 203 ? 5.686 14.009 -26.235 1.00 45.56 203 ARG A CA 1
ATOM 1507 C C . ARG A 1 203 ? 6.939 14.125 -27.117 1.00 45.56 203 ARG A C 1
ATOM 1509 O O . ARG A 1 203 ? 7.014 13.476 -28.159 1.00 45.56 203 ARG A O 1
ATOM 1516 N N . ARG A 1 204 ? 7.952 14.911 -26.726 1.00 42.44 204 ARG A N 1
ATOM 1517 C CA . ARG A 1 204 ? 9.213 15.052 -27.495 1.00 42.44 204 ARG A CA 1
ATOM 1518 C C . ARG A 1 204 ? 10.490 14.673 -26.740 1.00 42.44 204 ARG A C 1
ATOM 1520 O O . ARG A 1 204 ? 11.551 14.693 -27.358 1.00 42.44 204 ARG A O 1
ATOM 1527 N N . GLN A 1 205 ? 10.421 14.270 -25.468 1.00 43.16 205 GLN A N 1
ATOM 1528 C CA . GLN A 1 205 ? 11.623 14.084 -24.638 1.00 43.16 205 GLN A CA 1
ATOM 1529 C C . GLN A 1 205 ? 11.912 12.645 -24.164 1.00 43.16 205 GLN A C 1
ATOM 1531 O O . GLN A 1 205 ? 12.903 12.429 -23.473 1.00 43.16 205 GLN A O 1
ATOM 1536 N N . ILE A 1 206 ? 11.152 11.637 -24.617 1.00 45.91 206 ILE A N 1
ATOM 1537 C CA . ILE A 1 206 ? 11.475 10.209 -24.380 1.00 45.91 206 ILE A CA 1
ATOM 1538 C C . ILE A 1 206 ? 12.657 9.727 -25.256 1.00 45.91 206 ILE A C 1
ATOM 1540 O O . ILE A 1 206 ? 13.350 8.774 -24.911 1.00 45.91 206 ILE A O 1
ATOM 1544 N N . GLY A 1 207 ? 12.978 10.423 -26.355 1.00 40.81 207 GLY A N 1
ATOM 1545 C CA . GLY A 1 207 ? 14.072 10.029 -27.260 1.00 40.81 207 GLY A CA 1
ATOM 1546 C C . GLY A 1 207 ? 15.496 10.328 -26.762 1.00 40.81 207 GLY A C 1
ATOM 1547 O O . GLY A 1 207 ? 16.454 9.792 -27.313 1.00 40.81 207 GLY A O 1
ATOM 1548 N N . ALA A 1 208 ? 15.665 11.175 -25.739 1.00 44.00 208 ALA A N 1
ATOM 1549 C CA . ALA A 1 208 ? 16.980 11.716 -25.373 1.00 44.00 208 ALA A CA 1
ATOM 1550 C C . ALA A 1 208 ? 17.764 10.853 -24.363 1.00 44.00 208 ALA A C 1
ATOM 1552 O O . ALA A 1 208 ? 18.992 10.802 -24.427 1.00 44.00 208 ALA A O 1
ATOM 1553 N N . PHE A 1 209 ? 17.084 10.133 -23.463 1.00 42.50 209 PHE A N 1
ATOM 1554 C CA . PHE A 1 209 ? 17.759 9.322 -22.437 1.00 42.50 209 PHE A CA 1
ATOM 1555 C C . PHE A 1 209 ? 18.283 7.979 -22.969 1.00 42.50 209 PHE A C 1
ATOM 1557 O O . PHE A 1 209 ? 19.337 7.517 -22.532 1.00 42.50 209 PHE A O 1
ATOM 1564 N N . VAL A 1 210 ? 17.619 7.395 -23.974 1.00 44.53 210 VAL A N 1
ATOM 1565 C CA . VAL A 1 210 ? 18.062 6.149 -24.630 1.00 44.53 210 VAL A CA 1
ATOM 1566 C C . VAL A 1 210 ? 19.377 6.358 -25.395 1.00 44.53 210 VAL A C 1
ATOM 1568 O O . VAL A 1 210 ? 20.249 5.492 -25.382 1.00 44.53 210 VAL A O 1
ATOM 1571 N N . LEU A 1 211 ? 19.574 7.534 -26.002 1.00 44.53 211 LEU A N 1
ATOM 1572 C CA . LEU A 1 211 ? 20.779 7.831 -26.783 1.00 44.53 211 L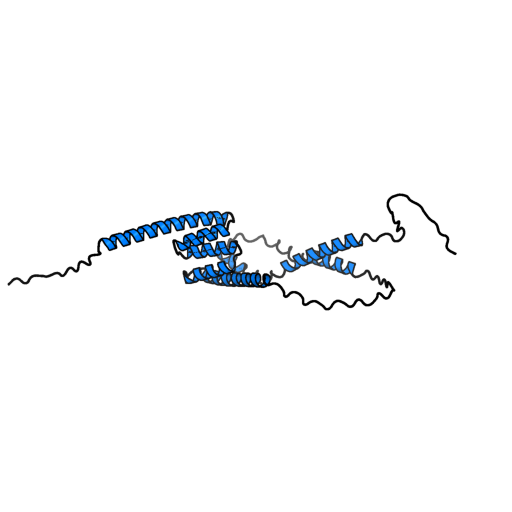EU A CA 1
ATOM 1573 C C . LEU A 1 211 ? 22.036 8.022 -25.911 1.00 44.53 211 LEU A C 1
ATOM 1575 O O . LEU A 1 211 ? 23.126 7.612 -26.311 1.00 44.53 211 LEU A O 1
ATOM 1579 N N . PHE A 1 212 ? 21.896 8.605 -24.714 1.00 50.62 212 PHE A N 1
ATOM 1580 C CA . PHE A 1 212 ? 23.027 8.836 -23.805 1.00 50.62 212 PHE A CA 1
ATOM 1581 C C . PHE A 1 212 ? 23.573 7.536 -23.198 1.00 50.62 212 PHE A C 1
ATOM 1583 O O . PHE A 1 212 ? 24.790 7.362 -23.115 1.00 50.62 212 PHE A O 1
ATOM 1590 N N . GLY A 1 213 ? 22.689 6.607 -22.819 1.00 48.97 213 GLY A N 1
ATOM 1591 C CA . GLY A 1 213 ? 23.093 5.317 -22.251 1.00 48.97 213 GLY A CA 1
ATOM 1592 C C . GLY A 1 213 ? 23.865 4.452 -23.250 1.00 48.97 213 GLY A C 1
ATOM 1593 O O . GLY A 1 213 ? 24.937 3.939 -22.932 1.00 48.97 213 GLY A O 1
ATOM 1594 N N . VAL A 1 214 ? 23.370 4.354 -24.488 1.00 52.69 214 VAL A N 1
ATOM 1595 C CA . VAL A 1 214 ? 24.004 3.546 -25.545 1.00 52.69 214 VAL A CA 1
ATOM 1596 C C . VAL A 1 214 ? 25.363 4.128 -25.961 1.00 52.69 214 VAL A C 1
ATOM 1598 O O . VAL A 1 214 ? 26.327 3.381 -26.136 1.00 52.69 214 VAL A O 1
ATOM 1601 N N . GLY A 1 215 ? 25.483 5.458 -26.055 1.00 51.69 215 GLY A N 1
ATOM 1602 C CA . GLY A 1 215 ? 26.741 6.122 -26.415 1.00 51.69 215 GLY A CA 1
ATOM 1603 C C . GLY A 1 215 ? 27.856 5.939 -25.378 1.00 51.69 215 GLY A C 1
ATOM 1604 O O . GLY A 1 215 ? 29.004 5.683 -25.746 1.00 51.69 215 GLY A O 1
ATOM 1605 N N . ALA A 1 216 ? 27.525 6.003 -24.085 1.00 54.41 216 ALA A N 1
ATOM 1606 C CA . ALA A 1 216 ? 28.497 5.807 -23.009 1.00 54.41 216 ALA A CA 1
ATOM 1607 C C . ALA A 1 216 ? 29.032 4.363 -22.961 1.00 54.41 216 ALA A C 1
ATOM 1609 O O . ALA A 1 216 ? 30.236 4.156 -22.809 1.00 54.41 216 ALA A O 1
ATOM 1610 N N . VAL A 1 217 ? 28.160 3.368 -23.162 1.00 61.19 217 VAL A N 1
ATOM 1611 C CA . VAL A 1 217 ? 28.549 1.946 -23.207 1.00 61.19 217 VAL A CA 1
ATOM 1612 C C . VAL A 1 217 ? 29.481 1.664 -24.389 1.00 61.19 217 VAL A C 1
ATOM 1614 O O . VAL A 1 217 ? 30.503 0.997 -24.225 1.00 61.19 217 VAL A O 1
ATOM 1617 N N . MET A 1 218 ? 29.192 2.233 -25.562 1.00 53.16 218 MET A N 1
ATOM 1618 C CA . MET A 1 218 ? 30.043 2.088 -26.749 1.00 53.16 218 MET A CA 1
ATOM 1619 C C . MET A 1 218 ? 31.425 2.737 -26.567 1.00 53.16 218 MET A C 1
ATOM 1621 O O . MET A 1 218 ? 32.432 2.158 -26.976 1.00 53.16 218 MET A O 1
ATOM 1625 N N . ALA A 1 219 ? 31.503 3.902 -25.915 1.00 55.03 219 ALA A N 1
ATOM 1626 C CA . ALA A 1 219 ? 32.773 4.582 -25.646 1.00 55.03 219 ALA A CA 1
ATOM 1627 C C . ALA A 1 219 ? 33.671 3.788 -24.679 1.00 55.03 219 ALA A C 1
ATOM 1629 O O . ALA A 1 219 ? 34.878 3.679 -24.900 1.00 55.03 219 ALA A O 1
ATOM 1630 N N . ILE A 1 220 ? 33.080 3.189 -23.639 1.00 60.66 220 ILE A N 1
ATOM 1631 C CA . ILE A 1 220 ? 33.802 2.341 -22.680 1.00 60.66 220 ILE A CA 1
ATOM 1632 C C . ILE A 1 220 ? 34.293 1.058 -23.364 1.00 60.66 220 ILE A C 1
ATOM 1634 O O . ILE A 1 220 ? 35.461 0.699 -23.219 1.00 60.66 220 ILE A O 1
ATOM 1638 N N . GLY A 1 221 ? 33.442 0.402 -24.163 1.00 59.28 221 GLY A N 1
ATOM 1639 C CA . GLY A 1 221 ? 33.821 -0.790 -24.927 1.00 59.28 221 GLY A CA 1
ATOM 1640 C C . GLY A 1 221 ? 34.959 -0.525 -25.919 1.00 59.28 221 GLY A C 1
ATOM 1641 O O . GLY A 1 221 ? 35.919 -1.294 -25.981 1.00 59.28 221 GLY A O 1
ATOM 1642 N N . GLY A 1 222 ? 34.907 0.607 -26.630 1.00 58.03 222 GLY A N 1
ATOM 1643 C CA . GLY A 1 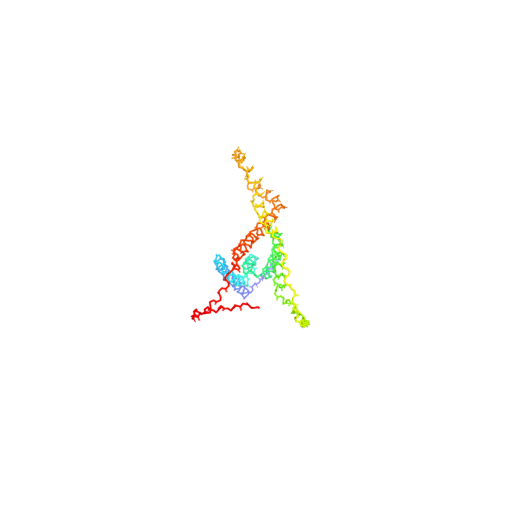222 ? 35.974 1.035 -27.537 1.00 58.03 222 GLY A CA 1
ATOM 1644 C C . GLY A 1 222 ? 37.301 1.311 -26.823 1.00 58.03 222 GLY A C 1
ATOM 1645 O O . GLY A 1 222 ? 38.357 0.920 -27.320 1.00 58.03 222 GLY A O 1
ATOM 1646 N N . LEU A 1 223 ? 37.260 1.921 -25.633 1.00 58.75 223 LEU A N 1
ATOM 1647 C CA . LEU A 1 223 ? 38.455 2.189 -24.827 1.00 58.75 223 LEU A CA 1
ATOM 1648 C C . LEU A 1 223 ? 39.098 0.897 -24.299 1.00 58.75 223 LEU A C 1
ATOM 1650 O O . LEU A 1 223 ? 40.319 0.758 -24.347 1.00 58.75 223 LEU A O 1
ATOM 1654 N N . ILE A 1 224 ? 38.289 -0.059 -23.833 1.00 63.88 224 ILE A N 1
ATOM 1655 C CA . ILE A 1 224 ? 38.771 -1.368 -23.366 1.00 63.88 224 ILE A CA 1
ATOM 1656 C C . ILE A 1 224 ? 39.432 -2.128 -24.516 1.00 63.88 224 ILE A C 1
ATOM 1658 O O . ILE A 1 224 ? 40.547 -2.623 -24.358 1.00 63.88 224 ILE A O 1
ATOM 1662 N N . TRP A 1 225 ? 38.788 -2.176 -25.684 1.00 63.44 225 TRP A N 1
ATOM 1663 C CA . TRP A 1 225 ? 39.355 -2.837 -26.855 1.00 63.44 225 TRP A CA 1
ATOM 1664 C C . TRP A 1 225 ? 40.689 -2.205 -27.274 1.00 63.44 225 TRP A C 1
ATOM 1666 O O . TRP A 1 225 ? 41.654 -2.936 -27.459 1.00 63.44 225 TRP A O 1
ATOM 1676 N N . ALA A 1 226 ? 40.785 -0.870 -27.319 1.00 61.91 226 ALA A N 1
ATOM 1677 C CA . ALA A 1 226 ? 42.016 -0.151 -27.670 1.00 61.91 226 ALA A CA 1
ATOM 1678 C C . ALA A 1 226 ? 43.178 -0.398 -26.686 1.00 61.91 226 ALA A C 1
ATOM 1680 O O . ALA A 1 226 ? 44.340 -0.455 -27.086 1.00 61.91 226 ALA A O 1
ATOM 1681 N N . LEU A 1 227 ? 42.881 -0.570 -25.395 1.00 63.16 227 LEU A N 1
ATOM 1682 C CA . LEU A 1 227 ? 43.890 -0.891 -24.380 1.00 63.16 227 LEU A CA 1
ATOM 1683 C C . LEU A 1 227 ? 44.365 -2.351 -24.449 1.00 63.16 227 LEU A C 1
ATOM 1685 O O . LEU A 1 227 ? 45.493 -2.646 -24.048 1.00 63.16 227 LEU A O 1
ATOM 1689 N N . VAL A 1 228 ? 43.518 -3.257 -24.943 1.00 66.31 228 VAL A N 1
ATOM 1690 C CA . VAL A 1 228 ? 43.849 -4.677 -25.134 1.00 66.31 228 VAL A CA 1
ATOM 1691 C C . VAL A 1 228 ? 44.609 -4.893 -26.445 1.00 66.31 228 VAL A C 1
ATOM 1693 O O . VAL A 1 228 ? 45.591 -5.628 -26.453 1.00 66.31 228 VAL A O 1
ATOM 1696 N N . SER A 1 229 ? 44.224 -4.214 -27.529 1.00 58.06 229 SER A N 1
ATOM 1697 C CA . SER A 1 229 ? 44.889 -4.313 -28.836 1.00 58.06 229 SER A CA 1
ATOM 1698 C C . SER A 1 229 ? 46.180 -3.496 -28.940 1.00 58.06 229 SER A C 1
ATOM 1700 O O . SER A 1 229 ? 47.022 -3.799 -29.775 1.00 58.06 229 SER A O 1
ATOM 1702 N N . GLY A 1 230 ? 46.403 -2.520 -28.051 1.00 52.75 230 GLY A N 1
ATOM 1703 C CA . GLY A 1 230 ? 47.672 -1.787 -27.937 1.00 52.75 230 GLY A CA 1
ATOM 1704 C C . GLY A 1 230 ? 48.844 -2.593 -27.355 1.00 52.75 230 GLY A C 1
ATOM 1705 O O . GLY A 1 230 ? 49.942 -2.056 -27.220 1.00 52.75 230 GLY A O 1
ATOM 1706 N N . ARG A 1 231 ? 48.634 -3.866 -26.997 1.00 52.88 231 ARG A N 1
ATOM 1707 C CA . ARG A 1 231 ? 49.703 -4.826 -26.688 1.00 52.88 231 ARG A CA 1
ATOM 1708 C C . ARG A 1 231 ? 49.793 -5.867 -27.798 1.00 52.88 231 ARG A C 1
ATOM 1710 O O . ARG A 1 231 ? 49.519 -7.042 -27.574 1.00 52.88 231 ARG A O 1
ATOM 1717 N N . GLU A 1 232 ? 50.176 -5.436 -28.993 1.00 50.78 232 GLU A N 1
ATOM 1718 C CA . GLU A 1 232 ? 50.744 -6.379 -29.954 1.00 50.78 232 GLU A CA 1
ATOM 1719 C C . GLU A 1 232 ? 52.093 -6.865 -29.387 1.00 50.78 232 GLU A C 1
ATOM 1721 O O . GLU A 1 232 ? 52.932 -6.035 -29.023 1.00 50.78 232 GLU A O 1
ATOM 1726 N N . PRO A 1 233 ? 52.299 -8.182 -29.211 1.00 47.50 233 PRO A N 1
ATOM 1727 C CA . PRO A 1 233 ? 53.603 -8.710 -28.847 1.00 47.50 233 PRO A CA 1
ATOM 1728 C C . PRO A 1 233 ? 54.567 -8.463 -30.011 1.00 47.50 233 PRO A C 1
ATOM 1730 O O . PRO A 1 233 ? 54.264 -8.808 -31.152 1.00 47.50 233 PRO A O 1
ATOM 1733 N N . ASP A 1 234 ? 55.714 -7.857 -29.709 1.00 45.03 234 ASP A N 1
ATOM 1734 C CA . ASP A 1 234 ? 56.807 -7.647 -30.659 1.00 45.03 234 ASP A CA 1
ATOM 1735 C C . ASP A 1 234 ? 57.197 -9.004 -31.290 1.00 45.03 234 ASP A C 1
ATOM 1737 O O . ASP A 1 234 ? 57.564 -9.928 -30.554 1.00 45.03 234 ASP A O 1
ATOM 1741 N N . PRO A 1 235 ? 57.060 -9.193 -32.616 1.00 51.12 235 PRO A N 1
ATOM 1742 C CA . PRO A 1 235 ? 57.186 -10.510 -33.233 1.00 51.12 235 PRO A CA 1
ATOM 1743 C C . PRO A 1 235 ? 58.630 -11.037 -33.336 1.00 51.12 235 PRO A C 1
ATOM 1745 O O . PRO A 1 235 ? 58.818 -12.117 -33.893 1.00 51.12 235 PRO A O 1
ATOM 1748 N N . GLU A 1 236 ? 59.647 -10.348 -32.800 1.00 47.34 236 GLU A N 1
ATOM 1749 C CA . GLU A 1 236 ? 61.049 -10.788 -32.928 1.00 47.34 236 GLU A CA 1
ATOM 1750 C C . GLU A 1 236 ? 61.707 -11.459 -31.711 1.00 47.34 236 GLU A C 1
ATOM 1752 O O . GLU A 1 236 ? 62.780 -12.031 -31.879 1.00 47.34 236 GLU A O 1
ATOM 1757 N N . GLU A 1 237 ? 61.095 -11.547 -30.527 1.00 47.34 237 GLU A N 1
ATOM 1758 C CA . GLU A 1 237 ? 61.687 -12.353 -29.441 1.00 47.34 237 GLU A CA 1
ATOM 1759 C C . GLU A 1 237 ? 60.640 -13.111 -28.617 1.00 47.34 237 GLU A C 1
ATOM 1761 O O . GLU A 1 237 ? 60.370 -12.810 -27.455 1.00 47.34 237 GLU A O 1
ATOM 1766 N N . ALA A 1 238 ? 60.109 -14.199 -29.181 1.00 41.75 238 ALA A N 1
ATOM 1767 C CA . ALA A 1 238 ? 59.497 -15.259 -28.383 1.00 41.75 238 ALA A CA 1
ATOM 1768 C C . ALA A 1 238 ? 60.587 -16.013 -27.591 1.00 41.75 238 ALA A C 1
ATOM 1770 O O . ALA A 1 238 ? 60.972 -17.137 -27.918 1.00 41.75 238 ALA A O 1
ATOM 1771 N N . ARG A 1 239 ? 61.112 -15.388 -26.532 1.00 38.44 239 ARG A N 1
ATOM 1772 C CA . ARG A 1 239 ? 61.860 -16.096 -25.490 1.00 38.44 239 ARG A CA 1
ATOM 1773 C C . ARG A 1 239 ? 60.864 -16.770 -24.562 1.00 38.44 239 ARG A C 1
ATOM 1775 O O . ARG A 1 239 ? 60.258 -16.143 -23.700 1.00 38.44 239 ARG A O 1
ATOM 1782 N N . LEU A 1 240 ? 60.713 -18.074 -24.744 1.00 39.62 240 LEU A N 1
ATOM 1783 C CA . LEU A 1 240 ? 60.041 -18.944 -23.791 1.00 39.62 240 LEU A CA 1
ATOM 1784 C C . LEU A 1 240 ? 60.945 -19.066 -22.547 1.00 39.62 240 LEU A C 1
ATOM 1786 O O . LEU A 1 240 ? 61.851 -19.897 -22.504 1.00 39.62 240 LEU A O 1
ATOM 1790 N N . GLU A 1 241 ? 60.750 -18.198 -21.550 1.00 41.56 241 GLU A N 1
ATOM 1791 C CA . GLU A 1 241 ? 61.336 -18.374 -20.216 1.00 41.56 241 GLU A CA 1
ATOM 1792 C C . GLU A 1 241 ? 60.555 -19.458 -19.470 1.00 41.56 241 GLU A C 1
ATOM 1794 O O . GLU A 1 241 ? 59.574 -19.204 -18.772 1.00 41.56 241 GLU A O 1
ATOM 1799 N N . VAL A 1 242 ? 61.004 -20.704 -19.615 1.00 45.94 242 VAL A N 1
ATOM 1800 C CA . VAL A 1 242 ? 60.695 -21.744 -18.633 1.00 45.94 242 VAL A CA 1
ATOM 1801 C C . VAL A 1 242 ? 61.629 -21.514 -17.448 1.00 45.94 242 VAL A C 1
ATOM 1803 O O . VAL A 1 242 ? 62.850 -21.503 -17.602 1.00 45.94 242 VAL A O 1
ATOM 1806 N N . GLY A 1 243 ? 61.047 -21.268 -16.273 1.00 43.88 243 GLY A N 1
ATOM 1807 C CA . GLY A 1 243 ? 61.781 -20.998 -15.042 1.00 43.88 243 GLY A CA 1
ATOM 1808 C C . GLY A 1 243 ? 62.870 -22.040 -14.756 1.00 43.88 243 GLY A C 1
ATOM 1809 O O . GLY A 1 243 ? 62.630 -23.240 -14.842 1.00 43.88 243 GLY A O 1
ATOM 1810 N N . LEU A 1 244 ? 64.036 -21.519 -14.354 1.00 44.94 244 LEU A N 1
ATOM 1811 C CA . LEU A 1 244 ? 65.312 -22.180 -14.035 1.00 44.94 244 LEU A CA 1
ATOM 1812 C C . LEU A 1 244 ? 66.212 -22.587 -15.223 1.00 44.94 244 LEU A C 1
ATOM 1814 O O . LEU A 1 244 ? 66.282 -23.745 -15.617 1.00 44.94 244 LEU A O 1
ATOM 1818 N N . GLY A 1 245 ? 67.063 -21.636 -15.634 1.00 39.72 245 GLY A N 1
ATOM 1819 C CA . GLY A 1 245 ? 68.380 -21.898 -16.234 1.00 39.72 245 GLY A CA 1
ATOM 1820 C C . GLY A 1 245 ? 68.448 -21.718 -17.751 1.00 39.72 245 GLY A C 1
ATOM 1821 O O . GLY A 1 245 ? 67.923 -22.521 -18.512 1.00 39.72 245 GLY A O 1
ATOM 1822 N N . SER A 1 246 ? 69.145 -20.677 -18.211 1.00 38.94 246 SER A N 1
ATOM 1823 C CA . SER A 1 246 ? 69.312 -20.370 -19.633 1.00 38.94 246 SER A CA 1
ATOM 1824 C C . SER A 1 246 ? 70.360 -21.271 -20.301 1.00 38.94 246 SER A C 1
ATOM 1826 O O . SER A 1 246 ? 71.556 -21.176 -20.028 1.00 38.94 246 SER A O 1
ATOM 1828 N N . VAL A 1 247 ? 69.923 -22.115 -21.241 1.00 40.25 247 VAL A N 1
ATOM 1829 C CA . VAL A 1 247 ? 70.804 -22.809 -22.196 1.00 40.25 247 VAL A CA 1
ATOM 1830 C C . VAL A 1 247 ? 70.396 -22.403 -23.610 1.00 40.25 247 VAL A C 1
ATOM 1832 O O . VAL A 1 247 ? 69.294 -22.704 -24.059 1.00 40.25 247 VAL A O 1
ATOM 1835 N N . ALA A 1 248 ? 71.289 -21.710 -24.317 1.00 38.84 248 ALA A N 1
ATOM 1836 C CA . ALA A 1 248 ? 71.104 -21.336 -25.716 1.00 38.84 248 ALA A CA 1
ATOM 1837 C C . ALA A 1 248 ? 71.684 -22.429 -26.629 1.00 38.84 248 ALA A C 1
ATOM 1839 O O . ALA A 1 248 ? 72.895 -22.651 -26.636 1.00 38.84 248 ALA A O 1
ATOM 1840 N N . LEU A 1 249 ? 70.838 -23.098 -27.416 1.00 38.72 249 LEU A N 1
ATOM 1841 C CA . LEU A 1 249 ? 71.263 -24.062 -28.436 1.00 38.72 249 LEU A CA 1
ATOM 1842 C C . LEU A 1 249 ? 71.136 -23.431 -29.827 1.00 38.72 249 LEU A C 1
ATOM 1844 O O . LEU A 1 249 ? 70.052 -23.061 -30.265 1.00 38.72 249 LEU A O 1
ATOM 1848 N N . ARG A 1 250 ? 72.273 -23.301 -30.518 1.00 43.25 250 ARG A N 1
ATOM 1849 C CA . ARG A 1 250 ? 72.373 -22.799 -31.893 1.00 43.25 250 ARG A CA 1
ATOM 1850 C C . ARG A 1 250 ? 72.497 -24.002 -32.830 1.00 43.25 250 ARG A C 1
ATOM 1852 O O . ARG A 1 250 ? 73.526 -24.672 -32.812 1.00 43.25 250 ARG A O 1
ATOM 1859 N N . VAL A 1 251 ? 71.471 -24.276 -33.635 1.00 54.78 251 VAL A N 1
ATOM 1860 C CA . VAL A 1 251 ? 71.516 -25.330 -34.665 1.00 54.78 251 VAL A CA 1
ATOM 1861 C C . VAL A 1 251 ? 71.768 -24.680 -36.032 1.00 54.78 251 VAL A C 1
ATOM 1863 O O . VAL A 1 251 ? 70.984 -23.822 -36.433 1.00 54.78 251 VAL A O 1
ATOM 1866 N N . PRO A 1 252 ? 72.853 -25.028 -36.747 1.00 45.66 252 PRO A N 1
ATOM 1867 C CA . PRO A 1 252 ? 73.092 -24.541 -38.100 1.00 45.66 252 PRO A CA 1
ATOM 1868 C C . PRO A 1 252 ? 72.257 -25.333 -39.115 1.00 45.66 252 PRO A C 1
ATOM 1870 O O . PRO A 1 252 ? 72.268 -26.564 -39.109 1.00 45.66 252 PRO A O 1
ATOM 1873 N N . LEU A 1 253 ? 71.559 -24.620 -39.998 1.00 50.62 253 LEU A N 1
ATOM 1874 C CA . LEU A 1 253 ? 70.848 -25.198 -41.139 1.00 50.62 253 LEU A CA 1
ATOM 1875 C C . LEU A 1 253 ? 71.856 -25.667 -42.206 1.00 50.62 253 LEU A C 1
ATOM 1877 O O . LEU A 1 253 ? 72.822 -24.958 -42.504 1.00 50.62 253 LEU A O 1
ATOM 1881 N N . ARG A 1 254 ? 71.622 -26.857 -42.766 1.00 51.34 254 ARG A N 1
ATOM 1882 C CA . ARG A 1 254 ? 72.178 -27.321 -44.044 1.00 51.34 254 ARG A CA 1
ATOM 1883 C C . ARG A 1 254 ? 71.057 -27.384 -45.064 1.00 51.34 254 ARG A C 1
ATOM 1885 O O . ARG A 1 254 ? 69.952 -27.792 -44.649 1.00 51.34 254 ARG A O 1
#

Sequence (254 aa):
MVATLLAFCVLVGISPAEAQRRRRGRTTQSADEERAATLFREAVGLFRNGDFETAAALLRRAHDLDPEPVLLFNLARALEASNRHAEAADTYARYLDDAPNAEDRAAIETLIANLRARAEAESAAAEPEPEPEPEPEPVIPEPTPEEPTHTSSSVGGWVLLGVGVGAALGGIPLGLSASARSESADDAPSHAQTVARLDEADRRQIGAFVLFGVGAVMAIGGLIWALVSGREPDPEEARLEVGLGSVALRVPLR

Secondary structure (DSSP, 8-state):
---------------HHHHHHHHHHHHHHHHHHHHHHHHHHHHHHHHHHT-HHHHHHHHHHHHHHS--HHHHHHHHHHHHHTT-HHHHHHHHHHHHHH-TT-TTHHHHHHHHHHHHHHHHHHHHHHSPPPPPP--------------------TTHHHHHHHHHHHHHHTT-SSSSSSSS--S----PPPTHHHHHTTTTTTTTSTHHHHHHHHHHHHHHHHHHHHHHHT-PPPTT------SS------PPP-

=== Feature glossary ===
The record interleaves many kinds of information about one protein. Here is each kind framed as the question it answers.

Q: Are the domains correctly placed relative to each other?
A: Predicted aligned error is AlphaFold's pairwise confidence. Unlike pLDDT (per-residue), PAE is per-residue-pair and captures whether two parts of the structure are correctly placed relative to each other. Units are ångströms of expected positional error.

Q: Which residues are in helices, strands, or loops?
A: Eight-state secondary structure (DSSP): H is the canonical α-helix, G the tighter 3₁₀-helix, I the wider π-helix; E/B are β-structure, T and S are turns and bends, and '-' is everything else. DSSP derives these from the pattern of main-chain N–H···O=C hydrogen bonds, not from the sequence.

Q: What if only a Cα trace is available?
A: P-SEA three-state annotation labels each residue as helix, strand, or coil based purely on the geometry of the Cα trace. It serves as a fallback when the full backbone (and thus DSSP) is unavailable.

Q: What are the backbone torsion angles?
A: φ (phi) and ψ (psi) are the two rotatable backbone dihedrals per residue: φ is the C(i-1)–N–Cα–C torsion, ψ is the N–Cα–C–N(i+1) torsion, both in degrees on (−180°, 180°]. α-helical residues cluster near (−60°, −45°); β-strand residues near (−120°, +130°). A Ramachandran plot is simply a scatter of (φ, ψ) for every residue.

Q: What known structures does this most resemble?
A: Structural nearest neighbors (via Foldseek easy-search vs the PDB). Reported per hit: target PDB id, E-value, and alignment TM-score. A TM-score above ~0.5 is the conventional threshold for 'same fold'.

Q: What family and function is it annotated with?
A: Database cross-references. InterPro integrates a dozen domain/family signature databases into unified entries with residue-range hits. GO terms attach function/process/location labels with evidence codes. CATH codes position the fold in a four-level structural taxonomy. Organism is the NCBI-taxonomy species name.

Q: Which residues are buried vs exposed?
A: Solvent accessibility: the surface area of each residue that a 1.4 Å water probe can touch, in Å². When only backbone atoms are present the absolute values are lower than full-atom SASA (side chains contribute most of the area) and are flagged as backbone-only.

Q: What do the diagnostic plots show?
A: Three diagnostic plots accompany the record. The Cα contact map visualizes the tertiary structure as a 2D adjacency matrix (8 Å cutoff, sequence-local contacts suppressed). The Ramachandran plot shows the distribution of backbone (φ, ψ) torsions, with points in the α and β basins reflecting secondary structure content. The PAE plot shows AlphaFold's inter-residue confidence as a color matrix.

Q: What is the amino-acid chain?
A: The amino-acid sequence is the protein's primary structure: the linear order of residues from the N-terminus to the C-terminus, written in one-letter code. Everything else here — the 3D coordinates, the secondary structure, the domain annotations — is ultimately a consequence of this string.

Q: What do the rendered images show?
A: The six renders are orthographic views along the three Cartesian axes in both directions. Representation (cartoon, sticks, or surface) and color scheme (sequence-rainbow or by-chain) vary across proteins so the training set covers all the common visualization conventions.

Q: Where is each backbone atom in 3D?
A: The mmCIF table is the protein's shape written out atom by atom. For each backbone N, Cα, C, and carbonyl O, it records an (x, y, z) coordinate triple in Å plus the residue type, chain letter, and residue number.

Q: How mobile is each atom in the crystal?
A: For experimental (PDB) structures, the B-factor (temperature factor) quantifies the positional spread of each atom in the crystal — a combination of thermal vibration and static disorder — in units of Å². High B-factors mark flexible loops or poorly resolved regions; low B-factors mark the rigid, well-ordered core.

Q: How big and how compact is the whole molecule?
A: Three whole-structure scalars: the radius of gyration (RMS distance of Cα from centroid, in Å), the count of Cα–Cα contacts (pairs closer than 8 Å and separated by more than four residues in sequence — i.e. tertiary, not local, contacts), and the bounding-box dimensions. Together they distinguish compact globular folds from extended fibres or disordered chains.

Q: What does the local fold look like, residue by residue?
A: A 3Di character summarizes, for each residue, the relative orientation of the Cα frame of its nearest spatial neighbor. Because it encodes fold topology rather than chemistry, 3Di alignments detect remote structural similarity that sequence alignment misses.

Q: How confident is the AlphaFold model at each residue?
A: For AlphaFold models, the B-factor field carries pLDDT — the model's own estimate of local accuracy on a 0–100 scale. Regions with pLDDT<50 should be treated as essentially unmodeled; they often correspond to intrinsically disordered segments.